Protein AF-A0A8T4MZT2-F1 (afdb_monomer)

Structure (mmCIF, N/CA/C/O backbone):
data_AF-A0A8T4MZT2-F1
#
_entry.id   AF-A0A8T4MZT2-F1
#
loop_
_atom_site.group_PDB
_atom_site.id
_atom_site.type_symbol
_atom_site.label_atom_id
_atom_site.label_alt_id
_atom_site.label_comp_id
_atom_site.label_asym_id
_atom_site.label_entity_id
_atom_site.label_seq_id
_atom_site.pdbx_PDB_ins_code
_atom_site.Cartn_x
_atom_site.Cartn_y
_atom_site.Cartn_z
_atom_site.occupancy
_atom_site.B_iso_or_equiv
_atom_site.auth_seq_id
_atom_site.auth_comp_id
_atom_site.auth_asym_id
_atom_site.auth_atom_id
_atom_site.pdbx_PDB_model_num
ATOM 1 N N . MET A 1 1 ? -68.629 -4.993 25.131 1.00 51.94 1 MET A N 1
ATOM 2 C CA . MET A 1 1 ? -67.558 -5.624 24.325 1.00 51.94 1 MET A CA 1
ATOM 3 C C . MET A 1 1 ? -66.218 -4.995 24.698 1.00 51.94 1 MET A C 1
ATOM 5 O O . MET A 1 1 ? -65.995 -3.836 24.385 1.00 51.94 1 MET A O 1
ATOM 9 N N . LYS A 1 2 ? -65.355 -5.706 25.441 1.00 54.06 2 LYS A N 1
ATOM 10 C CA . LYS A 1 2 ? -63.997 -5.233 25.779 1.00 54.06 2 LYS A CA 1
ATOM 11 C C . LYS A 1 2 ? -63.105 -5.415 24.548 1.00 54.06 2 LYS A C 1
ATOM 13 O O . LYS A 1 2 ? -62.858 -6.550 24.145 1.00 54.06 2 LYS A O 1
ATOM 18 N N . SER A 1 3 ? -62.673 -4.305 23.950 1.00 53.47 3 SER A N 1
ATOM 19 C CA . SER A 1 3 ? -61.785 -4.267 22.784 1.00 53.47 3 SER A CA 1
ATOM 20 C C . SER A 1 3 ? -60.486 -5.026 23.077 1.00 53.47 3 SER A C 1
ATOM 22 O O . SER A 1 3 ? -59.649 -4.575 23.856 1.00 53.47 3 SER A O 1
ATOM 24 N N . ARG A 1 4 ? -60.327 -6.211 22.474 1.00 56.41 4 ARG A N 1
ATOM 25 C CA . ARG A 1 4 ? -59.076 -6.991 22.510 1.00 56.41 4 ARG A CA 1
ATOM 26 C C . ARG A 1 4 ? -58.037 -6.486 21.498 1.00 56.41 4 ARG A C 1
ATOM 28 O O . ARG A 1 4 ? -56.908 -6.960 21.519 1.00 56.41 4 ARG A O 1
ATOM 35 N N . TYR A 1 5 ? -58.389 -5.501 20.669 1.00 56.53 5 TYR A N 1
ATOM 36 C CA . TYR A 1 5 ? -57.518 -4.964 19.620 1.00 56.53 5 TYR A CA 1
ATOM 37 C C . TYR A 1 5 ? -56.348 -4.118 20.153 1.00 56.53 5 TYR A C 1
ATOM 39 O O . TYR A 1 5 ? -55.322 -4.020 19.492 1.00 56.53 5 TYR A O 1
ATOM 47 N N . GLY A 1 6 ? -56.437 -3.569 21.370 1.00 58.16 6 GLY A N 1
ATOM 48 C CA . GLY A 1 6 ? -55.369 -2.724 21.925 1.00 58.16 6 GLY A CA 1
ATOM 49 C C . GLY A 1 6 ? -54.091 -3.469 22.340 1.00 58.16 6 GLY A C 1
ATOM 50 O O . GLY A 1 6 ? -53.023 -2.868 22.372 1.00 58.16 6 GLY A O 1
ATOM 51 N N . LYS A 1 7 ? -54.165 -4.773 22.647 1.00 59.50 7 LYS A N 1
ATOM 52 C CA . LYS A 1 7 ? -53.002 -5.528 23.158 1.00 59.50 7 LYS A CA 1
ATOM 53 C C . LYS A 1 7 ? -52.058 -6.037 22.065 1.00 59.50 7 LYS A C 1
ATOM 55 O O . LYS A 1 7 ? -50.876 -6.203 22.344 1.00 59.50 7 LYS A O 1
ATOM 60 N N . LEU A 1 8 ? -52.549 -6.266 20.845 1.00 60.22 8 LEU A N 1
ATOM 61 C CA . LEU A 1 8 ? -51.724 -6.807 19.756 1.00 60.22 8 LEU A CA 1
ATOM 62 C C . LEU A 1 8 ? -50.753 -5.753 19.192 1.00 60.22 8 LEU A C 1
ATOM 64 O O . LEU A 1 8 ? -49.609 -6.067 18.875 1.00 60.22 8 LEU A O 1
ATOM 68 N N . ASN A 1 9 ? -51.179 -4.487 19.156 1.00 70.12 9 ASN A N 1
ATOM 69 C CA . ASN A 1 9 ? -50.377 -3.384 18.618 1.00 70.12 9 ASN A CA 1
ATOM 70 C C . ASN A 1 9 ? -49.169 -3.036 19.507 1.00 70.12 9 ASN A C 1
ATOM 72 O O . ASN A 1 9 ? -48.139 -2.603 19.000 1.00 70.12 9 ASN A O 1
ATOM 76 N N . GLY A 1 10 ? -49.264 -3.268 20.823 1.00 72.94 10 GLY A N 1
ATOM 77 C CA . GLY A 1 10 ? -48.156 -3.018 21.751 1.00 72.94 10 GLY A CA 1
ATOM 78 C C . GLY A 1 10 ? -46.986 -3.995 21.586 1.00 72.94 10 GLY A C 1
ATOM 79 O O . GLY A 1 10 ? -45.832 -3.584 21.657 1.00 72.94 10 GLY A O 1
ATOM 80 N N . ALA A 1 11 ? -47.271 -5.274 21.317 1.00 78.88 11 ALA A N 1
ATOM 81 C CA . ALA A 1 11 ? -46.236 -6.300 21.163 1.00 78.88 11 ALA A CA 1
ATOM 82 C C . ALA A 1 11 ? -45.452 -6.147 19.848 1.00 78.88 11 ALA A C 1
ATOM 84 O O . ALA A 1 11 ? -44.229 -6.267 19.841 1.00 78.88 11 ALA A O 1
ATOM 85 N N . LEU A 1 12 ? -46.145 -5.818 18.752 1.00 84.19 12 LEU A N 1
ATOM 86 C CA . LEU A 1 12 ? -45.514 -5.534 17.458 1.00 84.19 12 LEU A CA 1
ATOM 87 C C . LEU A 1 12 ? -44.604 -4.300 17.523 1.00 84.19 12 LEU A C 1
ATOM 89 O O . LEU A 1 12 ? -43.489 -4.345 17.012 1.00 84.19 12 LEU A O 1
ATOM 93 N N . GLY A 1 13 ? -45.038 -3.231 18.200 1.00 88.88 13 GLY A N 1
ATOM 94 C CA . GLY A 1 13 ? -44.223 -2.023 18.364 1.00 88.88 13 GLY A CA 1
ATOM 95 C C . GLY A 1 13 ? -42.911 -2.284 19.111 1.00 88.88 13 GLY A C 1
ATOM 96 O O . GLY A 1 13 ? -41.854 -1.833 18.678 1.00 88.88 13 GLY A O 1
ATOM 97 N N . LEU A 1 14 ? -42.961 -3.076 20.186 1.00 91.06 14 LEU A N 1
ATOM 98 C CA . LEU A 1 14 ? -41.774 -3.474 20.950 1.00 91.06 14 LEU A CA 1
ATOM 99 C C . LEU A 1 14 ? -40.796 -4.310 20.113 1.00 91.06 14 LEU A C 1
ATOM 101 O O . LEU A 1 14 ? -39.589 -4.088 20.187 1.00 91.06 14 LEU A O 1
ATOM 105 N N . GLY A 1 15 ? -41.313 -5.222 19.283 1.00 93.44 15 GLY A N 1
ATOM 106 C CA . GLY A 1 15 ? -40.494 -6.026 18.374 1.00 93.44 15 GLY A CA 1
ATOM 107 C C . GLY A 1 15 ? -39.754 -5.181 17.335 1.00 93.44 15 GLY A C 1
ATOM 108 O O . GLY A 1 15 ? -38.564 -5.389 17.113 1.00 93.44 15 GLY A O 1
ATOM 109 N N . VAL A 1 16 ? -40.427 -4.187 16.748 1.00 93.19 16 VAL A N 1
ATOM 110 C CA . VAL A 1 16 ? -39.808 -3.284 15.763 1.00 93.19 16 VAL A CA 1
ATOM 111 C C . VAL A 1 16 ? -38.731 -2.413 16.410 1.00 93.19 16 VAL A C 1
ATOM 113 O O . VAL A 1 16 ? -37.645 -2.290 15.854 1.00 93.19 16 VAL A O 1
ATOM 116 N N . ILE A 1 17 ? -38.984 -1.851 17.597 1.00 94.25 17 ILE A N 1
ATOM 117 C CA . ILE A 1 17 ? -37.986 -1.032 18.306 1.00 94.25 17 ILE A CA 1
ATOM 118 C C . ILE A 1 17 ? -36.750 -1.869 18.652 1.00 94.25 17 ILE A C 1
ATOM 120 O O . ILE A 1 17 ? -35.633 -1.433 18.388 1.00 94.25 17 ILE A O 1
ATOM 124 N N . ALA A 1 18 ? -36.937 -3.078 19.190 1.00 94.38 18 ALA A N 1
ATOM 125 C CA . ALA A 1 18 ? -35.825 -3.973 19.500 1.00 94.38 18 ALA A CA 1
ATOM 126 C C . ALA A 1 18 ? -35.005 -4.313 18.245 1.00 94.38 18 ALA A C 1
ATOM 128 O O . ALA A 1 18 ? -33.779 -4.247 18.281 1.00 94.38 18 ALA A O 1
ATOM 129 N N . PHE A 1 19 ? -35.671 -4.602 17.123 1.00 94.56 19 PHE A N 1
ATOM 130 C CA . PHE A 1 19 ? -35.005 -4.866 15.848 1.00 94.56 19 PHE A CA 1
ATOM 131 C C . PHE A 1 19 ? -34.188 -3.663 15.358 1.00 94.56 19 PHE A C 1
ATOM 133 O O . PHE A 1 19 ? -33.030 -3.831 14.990 1.00 94.56 19 PHE A O 1
ATOM 140 N N . VAL A 1 20 ? -34.748 -2.448 15.413 1.00 93.88 20 VAL A N 1
ATOM 141 C CA . VAL A 1 20 ? -34.050 -1.217 15.003 1.00 93.88 20 VAL A CA 1
ATOM 142 C C . VAL A 1 20 ? -32.844 -0.930 15.898 1.00 93.88 20 VAL A C 1
ATOM 144 O O . VAL A 1 20 ? -31.787 -0.590 15.381 1.00 93.88 20 VAL A O 1
ATOM 147 N N . VAL A 1 21 ? -32.966 -1.097 17.219 1.00 90.19 21 VAL A N 1
ATOM 148 C CA . VAL A 1 21 ? -31.843 -0.891 18.153 1.00 90.19 21 VAL A CA 1
ATOM 149 C C . VAL A 1 21 ? -30.714 -1.878 17.873 1.00 90.19 21 VAL A C 1
ATOM 151 O O . VAL A 1 21 ? -29.561 -1.466 17.799 1.00 90.19 21 VAL A O 1
ATOM 154 N N . VAL A 1 22 ? -31.034 -3.157 17.651 1.00 89.31 22 VAL A N 1
ATOM 155 C CA . VAL A 1 22 ? -30.036 -4.166 17.265 1.00 89.31 22 VAL A CA 1
ATOM 156 C C . VAL A 1 22 ? -29.348 -3.762 15.957 1.00 89.31 22 VAL A C 1
ATOM 158 O O . VAL A 1 22 ? -28.124 -3.778 15.884 1.00 89.31 22 VAL A O 1
ATOM 161 N N . LEU A 1 23 ? -30.111 -3.317 14.955 1.00 86.56 23 LEU A N 1
ATOM 162 C CA . LEU A 1 23 ? -29.570 -2.863 13.670 1.00 86.56 23 LEU A CA 1
ATOM 163 C C . LEU A 1 23 ? -28.650 -1.641 13.816 1.00 86.56 23 LEU A C 1
ATOM 165 O O . LEU A 1 23 ? -27.587 -1.608 13.204 1.00 86.56 23 LEU A O 1
ATOM 169 N N . LEU A 1 24 ? -29.015 -0.667 14.653 1.00 82.69 24 LEU A N 1
ATOM 170 C CA . LEU A 1 24 ? -28.199 0.525 14.911 1.00 82.69 24 LEU A CA 1
ATOM 171 C C . LEU A 1 24 ? -26.883 0.192 15.623 1.00 82.69 24 LEU A C 1
ATOM 173 O O . LEU A 1 24 ? -25.855 0.767 15.272 1.00 82.69 24 LEU A O 1
ATOM 177 N N . VAL A 1 25 ? -26.894 -0.757 16.565 1.00 79.00 25 VAL A N 1
ATOM 178 C CA . VAL A 1 25 ? -25.668 -1.242 17.224 1.00 79.00 25 VAL A CA 1
ATOM 179 C C . VAL A 1 25 ? -24.729 -1.895 16.206 1.00 79.00 25 VAL A C 1
ATOM 181 O O . VAL A 1 25 ? -23.530 -1.638 16.237 1.00 79.00 25 VAL A O 1
ATOM 184 N N . PHE A 1 26 ? -25.261 -2.667 15.252 1.00 73.12 26 PHE A N 1
ATOM 185 C CA . PHE A 1 26 ? -24.448 -3.262 14.185 1.00 73.12 26 PHE A CA 1
ATOM 186 C C . PHE A 1 26 ? -23.937 -2.237 13.156 1.00 73.12 26 PHE A C 1
ATOM 188 O O . PHE A 1 26 ? -22.833 -2.405 12.646 1.00 73.12 26 PHE A O 1
ATOM 195 N N . ILE A 1 27 ? -24.694 -1.174 12.854 1.00 75.12 27 ILE A N 1
ATOM 196 C CA . ILE A 1 27 ? -24.273 -0.137 11.889 1.00 75.12 27 ILE A CA 1
ATOM 197 C C . ILE A 1 27 ? -23.200 0.796 12.482 1.00 75.12 27 ILE A C 1
ATOM 199 O O . ILE A 1 27 ? -22.300 1.223 11.760 1.00 75.12 27 ILE A O 1
ATOM 203 N N . GLY A 1 28 ? -23.269 1.116 13.780 1.00 61.91 28 GLY A N 1
ATOM 204 C CA . GLY A 1 28 ? -22.380 2.099 14.416 1.00 61.91 28 GLY A CA 1
ATOM 205 C C . GLY A 1 28 ? -20.893 1.720 14.423 1.00 61.91 28 GLY A C 1
ATOM 206 O O . GLY A 1 28 ? -20.038 2.598 14.337 1.00 61.91 28 GLY A O 1
ATOM 207 N N . MET A 1 29 ? -20.571 0.424 14.451 1.00 60.88 29 MET A N 1
ATOM 208 C CA . MET A 1 29 ? -19.184 -0.056 14.562 1.00 60.88 29 MET A CA 1
ATOM 209 C C . MET A 1 29 ? -18.341 0.149 13.290 1.00 60.88 29 MET A C 1
ATOM 211 O O . MET A 1 29 ? -17.111 0.091 13.346 1.00 60.88 29 MET A O 1
ATOM 215 N N . ALA A 1 30 ? -18.974 0.418 12.143 1.00 61.78 30 ALA A N 1
ATOM 216 C CA . ALA A 1 30 ? -18.296 0.459 10.846 1.00 61.78 30 ALA A CA 1
ATOM 217 C C . ALA A 1 30 ? -17.404 1.702 10.623 1.00 61.78 30 ALA A C 1
ATOM 219 O O . ALA A 1 30 ? -16.663 1.744 9.646 1.00 61.78 30 ALA A O 1
ATOM 220 N N . GLY A 1 31 ? -17.459 2.715 11.497 1.00 67.31 31 GLY A N 1
ATOM 221 C CA . GLY A 1 31 ? -16.776 4.003 11.291 1.00 67.31 31 GLY A CA 1
ATOM 222 C C . GLY A 1 31 ? -15.584 4.302 12.205 1.00 67.31 31 GLY A C 1
ATOM 223 O O . GLY A 1 31 ? -15.019 5.387 12.095 1.00 67.31 31 GLY A O 1
ATOM 224 N N . ALA A 1 32 ? -15.225 3.398 13.121 1.00 79.56 32 ALA A N 1
ATOM 225 C CA . ALA A 1 32 ? -14.275 3.677 14.207 1.00 79.56 32 ALA A CA 1
ATOM 226 C C . ALA A 1 32 ? -12.795 3.716 13.785 1.00 79.56 32 ALA A C 1
ATOM 228 O O . ALA A 1 32 ? -11.969 4.320 14.470 1.00 79.56 32 ALA A O 1
ATOM 229 N N . LEU A 1 33 ? -12.455 3.054 12.678 1.00 87.12 33 LEU A N 1
ATOM 230 C CA . LEU A 1 33 ? -11.084 2.871 12.215 1.00 87.12 33 LEU A CA 1
ATOM 231 C C . LEU A 1 33 ? -10.981 3.170 10.722 1.00 87.12 33 LEU A C 1
ATOM 233 O O . LEU A 1 33 ? -11.757 2.648 9.924 1.00 87.12 33 LEU A O 1
ATOM 237 N N . ASN A 1 34 ? -9.986 3.966 10.345 1.00 90.69 34 ASN A N 1
ATOM 238 C CA . ASN A 1 34 ? -9.647 4.240 8.956 1.00 90.69 34 ASN A CA 1
ATOM 239 C C . ASN A 1 34 ? -8.180 3.866 8.709 1.00 90.69 34 ASN A C 1
ATOM 241 O O . ASN A 1 34 ? -7.290 4.376 9.390 1.00 90.69 34 ASN A O 1
ATOM 245 N N . LEU A 1 35 ? -7.950 2.957 7.759 1.00 94.31 35 LEU A N 1
ATOM 246 C CA . LEU A 1 35 ? -6.627 2.496 7.355 1.00 94.31 35 LEU A CA 1
ATOM 247 C C . LEU A 1 35 ? -6.235 3.161 6.036 1.00 94.31 35 LEU A C 1
ATOM 249 O O . LEU A 1 35 ? -7.019 3.164 5.086 1.00 94.31 35 LEU A O 1
ATOM 253 N N . GLY A 1 36 ? -4.999 3.641 5.943 1.00 93.56 36 GLY A N 1
ATOM 254 C CA . GLY A 1 36 ? -4.478 4.249 4.724 1.00 93.56 36 GLY A CA 1
ATOM 255 C C . GLY A 1 36 ? -2.987 4.017 4.534 1.00 93.56 36 GLY A C 1
ATOM 256 O O . GLY A 1 36 ? -2.251 3.824 5.501 1.00 93.56 36 GLY A O 1
ATOM 257 N N . LEU A 1 37 ? -2.561 4.067 3.273 1.00 93.81 37 LEU A N 1
ATOM 258 C CA . LEU A 1 37 ? -1.160 4.116 2.863 1.00 93.81 37 LEU A CA 1
ATOM 259 C C . LEU A 1 37 ? -0.910 5.474 2.185 1.00 93.81 37 LEU A C 1
ATOM 261 O O . LEU A 1 37 ? -1.780 5.979 1.472 1.00 93.81 37 LEU A O 1
ATOM 265 N N . TYR A 1 38 ? 0.227 6.109 2.450 1.00 92.00 38 TYR A N 1
ATOM 266 C CA . TYR A 1 38 ? 0.532 7.473 2.006 1.00 92.00 38 TYR A CA 1
ATOM 267 C C . TYR A 1 38 ? 2.026 7.645 1.729 1.00 92.00 38 TYR A C 1
ATOM 269 O O . TYR A 1 38 ? 2.840 6.799 2.080 1.00 92.00 38 TYR A O 1
ATOM 277 N N . GLU A 1 39 ? 2.365 8.753 1.069 1.00 92.12 39 GLU A N 1
ATOM 278 C CA . GLU A 1 39 ? 3.747 9.152 0.752 1.00 92.12 39 GLU A CA 1
ATOM 279 C C . GLU A 1 39 ? 4.510 8.228 -0.209 1.00 92.12 39 GLU A C 1
ATOM 281 O O . GLU A 1 39 ? 5.727 8.333 -0.329 1.00 92.12 39 GLU A O 1
ATOM 286 N N . PHE A 1 40 ? 3.806 7.403 -0.990 1.00 87.38 40 PHE A N 1
ATOM 287 C CA . PHE A 1 40 ? 4.412 6.774 -2.164 1.00 87.38 40 PHE A CA 1
ATOM 288 C C . PHE A 1 40 ? 4.975 7.828 -3.125 1.00 87.38 40 PHE A C 1
ATOM 290 O O . PHE A 1 40 ? 4.374 8.892 -3.328 1.00 87.38 40 PHE A O 1
ATOM 297 N N . LYS A 1 41 ? 6.096 7.507 -3.783 1.00 84.69 41 LYS A N 1
ATOM 298 C CA . LYS A 1 41 ? 6.585 8.310 -4.909 1.00 84.69 41 LYS A CA 1
ATOM 299 C C . LYS A 1 41 ? 5.522 8.342 -6.008 1.00 84.69 41 LYS A C 1
ATOM 301 O O . LYS A 1 41 ? 4.850 7.353 -6.282 1.00 84.69 41 LYS A O 1
ATOM 306 N N . THR A 1 42 ? 5.388 9.490 -6.666 1.00 78.69 42 THR A N 1
ATOM 307 C CA . THR A 1 42 ? 4.473 9.663 -7.809 1.00 78.69 42 THR A CA 1
ATOM 308 C C . THR A 1 42 ? 5.064 9.150 -9.127 1.00 78.69 42 THR A C 1
ATOM 310 O O . THR A 1 42 ? 4.373 9.104 -10.144 1.00 78.69 42 THR A O 1
ATOM 313 N N . THR A 1 43 ? 6.345 8.781 -9.124 1.00 80.50 43 THR A N 1
ATOM 314 C CA . THR A 1 43 ? 7.064 8.166 -10.244 1.00 80.50 43 THR A CA 1
ATOM 315 C C . THR A 1 43 ? 7.202 6.661 -10.031 1.00 80.50 43 THR A C 1
ATOM 317 O O . THR A 1 43 ? 7.122 6.186 -8.900 1.00 80.50 43 THR A O 1
ATOM 320 N N . SER A 1 44 ? 7.451 5.912 -11.106 1.00 83.44 44 SER A N 1
ATOM 321 C CA . SER A 1 44 ? 7.775 4.486 -11.017 1.00 83.44 44 SER A CA 1
ATOM 322 C C . SER A 1 44 ? 9.044 4.249 -10.200 1.00 83.44 44 SER A C 1
ATOM 324 O O . SER A 1 44 ? 9.997 5.027 -10.297 1.00 83.44 44 SER A O 1
ATOM 326 N N . TYR A 1 45 ? 9.063 3.151 -9.450 1.00 89.12 45 TYR A N 1
ATOM 327 C CA . TYR A 1 45 ? 10.270 2.653 -8.796 1.00 89.12 45 TYR A CA 1
ATOM 328 C C . TYR A 1 45 ? 11.083 1.814 -9.780 1.00 89.12 45 TYR A C 1
ATOM 330 O O . TYR A 1 45 ? 10.523 1.148 -10.656 1.00 89.12 45 TYR A O 1
ATOM 338 N N . THR A 1 46 ? 12.402 1.844 -9.627 1.00 89.56 46 THR A N 1
ATOM 339 C CA . THR A 1 46 ? 13.317 0.993 -10.395 1.00 89.56 46 THR A CA 1
ATOM 340 C C . THR A 1 46 ? 13.542 -0.352 -9.710 1.00 89.56 46 THR A C 1
ATOM 342 O O . THR A 1 46 ? 13.457 -0.457 -8.488 1.00 89.56 46 THR A O 1
ATOM 345 N N . VAL A 1 47 ? 13.828 -1.402 -10.484 1.00 88.00 47 VAL A N 1
ATOM 346 C CA . VAL A 1 47 ? 14.205 -2.708 -9.916 1.00 88.00 47 VAL A CA 1
ATOM 347 C C . VAL A 1 47 ? 15.515 -2.570 -9.133 1.00 88.00 47 VAL A C 1
ATOM 349 O O . VAL A 1 47 ? 16.505 -2.066 -9.663 1.00 88.00 47 VAL A O 1
ATOM 352 N N . GLY A 1 48 ? 15.526 -3.030 -7.880 1.00 90.00 48 GLY A N 1
ATOM 353 C CA . GLY A 1 48 ? 16.633 -2.848 -6.934 1.00 90.00 48 GLY A CA 1
ATOM 354 C C . GLY A 1 48 ? 16.505 -1.618 -6.030 1.00 90.00 48 GLY A C 1
ATOM 355 O O . GLY A 1 48 ? 17.385 -1.377 -5.208 1.00 90.00 48 GLY A O 1
ATOM 356 N N . GLU A 1 49 ? 15.443 -0.825 -6.178 1.00 93.50 49 GLU A N 1
ATOM 357 C CA . GLU A 1 49 ? 15.133 0.299 -5.294 1.00 93.50 49 GLU A CA 1
ATOM 358 C C . GLU A 1 49 ? 14.341 -0.151 -4.056 1.00 93.50 49 GLU A C 1
ATOM 360 O O . GLU A 1 49 ? 13.705 -1.206 -4.064 1.00 93.50 49 GLU A O 1
ATOM 365 N N . THR A 1 50 ? 14.338 0.678 -3.011 1.00 96.56 50 THR A N 1
ATOM 366 C CA . THR A 1 50 ? 13.459 0.536 -1.845 1.00 96.56 50 THR A CA 1
ATOM 367 C C . THR A 1 50 ? 12.191 1.377 -2.020 1.00 96.56 50 THR A C 1
ATOM 369 O O . THR A 1 50 ? 12.248 2.563 -2.360 1.00 96.56 50 THR A O 1
ATOM 372 N N . ILE A 1 51 ? 11.034 0.769 -1.770 1.00 96.25 51 ILE A N 1
ATOM 373 C CA . ILE A 1 51 ? 9.738 1.437 -1.679 1.00 96.25 51 ILE A CA 1
ATOM 374 C C . ILE A 1 51 ? 9.530 1.878 -0.235 1.00 96.25 51 ILE A C 1
ATOM 376 O O . ILE A 1 51 ? 9.188 1.058 0.613 1.00 96.25 51 ILE A O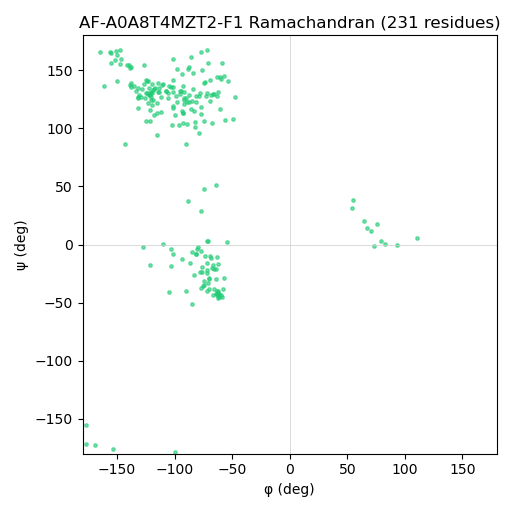 1
ATOM 380 N N . ASP A 1 52 ? 9.700 3.173 0.015 1.00 97.44 52 ASP A N 1
ATOM 381 C CA . ASP A 1 52 ? 9.372 3.800 1.295 1.00 97.44 52 ASP A CA 1
ATOM 382 C C . ASP A 1 52 ? 7.973 4.418 1.244 1.00 97.44 52 ASP A C 1
ATOM 384 O O . ASP A 1 52 ? 7.634 5.125 0.286 1.00 97.44 52 ASP A O 1
ATOM 388 N N . PHE A 1 53 ? 7.163 4.150 2.266 1.00 97.06 53 PHE A N 1
ATOM 389 C CA . PHE A 1 53 ? 5.838 4.739 2.437 1.00 97.06 53 PHE A CA 1
ATOM 390 C C . PHE A 1 53 ? 5.409 4.716 3.899 1.00 97.06 53 PHE A C 1
ATOM 392 O O . PHE A 1 53 ? 5.956 3.999 4.738 1.00 97.06 53 PHE A O 1
ATOM 399 N N . LEU A 1 54 ? 4.370 5.486 4.198 1.00 95.62 54 LEU A N 1
ATOM 400 C CA . LEU A 1 54 ? 3.772 5.500 5.516 1.00 95.62 54 LEU A CA 1
ATOM 401 C C . LEU A 1 54 ? 2.444 4.735 5.512 1.00 95.62 54 LEU A C 1
ATOM 403 O O . LEU A 1 54 ? 1.607 4.891 4.622 1.00 95.62 54 LEU A O 1
ATOM 407 N N . ALA A 1 55 ? 2.236 3.914 6.535 1.00 96.62 55 ALA A N 1
ATOM 408 C CA . ALA A 1 55 ? 0.984 3.221 6.806 1.00 96.62 55 ALA A CA 1
ATOM 409 C C . ALA A 1 55 ? 0.334 3.819 8.053 1.00 96.62 55 ALA A C 1
ATOM 411 O O . ALA A 1 55 ? 1.008 4.142 9.029 1.00 96.62 55 ALA A O 1
ATOM 412 N N . GLY A 1 56 ? -0.978 4.023 8.029 1.00 94.44 56 GLY A N 1
ATOM 413 C CA . GLY A 1 56 ? -1.682 4.790 9.051 1.00 94.44 56 GLY A CA 1
ATOM 414 C C . GLY A 1 56 ? -2.983 4.131 9.453 1.00 94.44 56 GLY A C 1
ATOM 415 O O . GLY A 1 56 ? -3.755 3.711 8.594 1.00 94.44 56 GLY A O 1
ATOM 416 N N . ILE A 1 57 ? -3.232 4.080 10.758 1.00 93.38 57 ILE A N 1
ATOM 417 C CA . ILE A 1 57 ? -4.498 3.646 11.342 1.00 93.38 57 ILE A CA 1
ATOM 418 C C . ILE A 1 57 ? -5.022 4.801 12.188 1.00 93.38 57 ILE A C 1
ATOM 420 O O . ILE A 1 57 ? -4.494 5.109 13.257 1.00 93.38 57 ILE A O 1
ATOM 424 N N . ASN A 1 58 ? -6.050 5.469 11.679 1.00 90.56 58 ASN A N 1
ATOM 425 C CA . ASN A 1 58 ? -6.738 6.552 12.361 1.00 90.56 58 ASN A CA 1
ATOM 426 C C . ASN A 1 58 ? -7.917 5.982 13.155 1.00 90.56 58 ASN A C 1
ATOM 428 O O . ASN A 1 58 ? -8.812 5.367 12.572 1.00 90.56 58 ASN A O 1
ATOM 432 N N . ILE A 1 59 ? -7.904 6.194 14.470 1.00 87.38 59 ILE A N 1
ATOM 433 C CA . ILE A 1 59 ? -8.956 5.766 15.391 1.00 87.38 59 ILE A CA 1
ATOM 434 C C . ILE A 1 59 ? -9.806 6.986 15.735 1.00 87.38 59 ILE A C 1
ATOM 436 O O . ILE A 1 59 ? -9.406 7.849 16.518 1.00 87.38 59 ILE A O 1
ATOM 440 N N . THR A 1 60 ? -10.979 7.067 15.114 1.00 81.69 60 THR A N 1
ATOM 441 C CA . THR A 1 60 ? -11.884 8.225 15.191 1.00 81.69 60 THR A CA 1
ATOM 442 C C . THR A 1 60 ? -12.936 8.090 16.290 1.00 81.69 60 THR A C 1
ATOM 444 O O . THR A 1 60 ? -13.610 9.068 16.611 1.00 81.69 60 THR A O 1
ATOM 447 N N . SER A 1 61 ? -13.104 6.899 16.868 1.00 72.00 61 SER A N 1
ATOM 448 C CA . SER A 1 61 ? -14.071 6.655 17.938 1.00 72.00 61 SER A CA 1
ATOM 449 C C . SER A 1 61 ? -13.453 6.806 19.324 1.00 72.00 61 SER A C 1
ATOM 451 O O . SER A 1 61 ? -12.341 6.344 19.562 1.00 72.00 61 SER A O 1
ATOM 453 N N . ASN A 1 62 ? -14.251 7.287 20.280 1.00 70.69 62 ASN A N 1
ATOM 454 C CA . ASN A 1 62 ? -13.944 7.181 21.714 1.00 70.69 62 ASN A CA 1
ATOM 455 C C . ASN A 1 62 ? -14.069 5.738 22.249 1.00 70.69 62 ASN A C 1
ATOM 457 O O . ASN A 1 62 ? -13.930 5.504 23.448 1.00 70.69 62 ASN A O 1
ATOM 461 N N . GLU A 1 63 ? -14.372 4.765 21.389 1.00 67.50 63 GLU A N 1
ATOM 462 C CA . GLU A 1 63 ? -14.440 3.358 21.759 1.00 67.50 63 GLU A CA 1
ATOM 463 C C . GLU A 1 63 ? -13.046 2.729 21.714 1.00 67.50 63 GLU A C 1
ATOM 465 O O . GLU A 1 63 ? -12.284 2.915 20.765 1.00 67.50 63 GLU A O 1
ATOM 470 N N . GLY A 1 64 ? -12.707 1.972 22.759 1.00 72.19 64 GLY A N 1
ATOM 471 C CA . GLY A 1 64 ? -11.457 1.225 22.812 1.00 72.19 64 GLY A CA 1
ATOM 472 C C . GLY A 1 64 ? -11.473 0.100 21.784 1.00 72.19 64 GLY A C 1
ATOM 473 O O . GLY A 1 64 ? -12.114 -0.928 21.999 1.00 72.19 64 GLY A O 1
ATOM 474 N N . VAL A 1 65 ? -10.752 0.278 20.679 1.00 80.00 65 VAL A N 1
ATOM 475 C CA . VAL A 1 65 ? -10.597 -0.769 19.671 1.00 80.00 65 VAL A CA 1
ATOM 476 C C . VAL A 1 65 ? -9.322 -1.558 19.947 1.00 80.00 65 VAL A C 1
ATOM 478 O O . VAL A 1 65 ? -8.215 -1.031 19.869 1.00 80.00 65 VAL A O 1
ATOM 481 N N . SER A 1 66 ? -9.477 -2.840 20.280 1.00 87.12 66 SER A N 1
ATOM 482 C CA . SER A 1 66 ? -8.346 -3.754 20.450 1.00 87.12 66 SER A CA 1
ATOM 483 C C . SER A 1 66 ? -7.913 -4.274 19.079 1.00 87.12 66 SER A C 1
ATOM 485 O O . SER A 1 66 ? -8.579 -5.134 18.500 1.00 87.12 66 SER A O 1
ATOM 487 N N . ILE A 1 67 ? -6.834 -3.698 18.545 1.00 90.62 67 ILE A N 1
ATOM 488 C CA . ILE A 1 67 ? -6.157 -4.172 17.334 1.00 90.62 67 ILE A CA 1
ATOM 489 C C . ILE A 1 67 ? -5.234 -5.325 17.732 1.00 90.62 67 ILE A C 1
ATOM 491 O O . ILE A 1 67 ? -4.378 -5.151 18.599 1.00 90.62 67 ILE A O 1
ATOM 495 N N . GLN A 1 68 ? -5.423 -6.495 17.121 1.00 88.88 68 GLN A N 1
ATOM 496 C CA . GLN A 1 68 ? -4.621 -7.686 17.420 1.00 88.88 68 GLN A CA 1
ATOM 497 C C . GLN A 1 68 ? -3.323 -7.696 16.609 1.00 88.88 68 GLN A C 1
ATOM 499 O O . GLN A 1 68 ? -2.237 -7.834 17.163 1.00 88.88 68 GLN A O 1
ATOM 504 N N . GLU A 1 69 ? -3.450 -7.506 15.298 1.00 95.00 69 GLU A N 1
ATOM 505 C CA . GLU A 1 69 ? -2.345 -7.543 14.347 1.00 95.00 69 GLU A CA 1
ATOM 506 C C . GLU A 1 69 ? -2.642 -6.659 13.134 1.00 95.00 69 GLU A C 1
ATOM 508 O O . GLU A 1 69 ? -3.797 -6.319 12.829 1.00 95.00 69 GLU A O 1
ATOM 513 N N . ILE A 1 70 ? -1.572 -6.275 12.449 1.00 96.75 70 ILE A N 1
ATOM 514 C CA . ILE A 1 70 ? -1.598 -5.493 11.222 1.00 96.75 70 ILE A CA 1
ATOM 515 C C . ILE A 1 70 ? -0.888 -6.327 10.164 1.00 96.75 70 ILE A C 1
ATOM 517 O O . ILE A 1 70 ? 0.186 -6.868 10.399 1.00 96.75 70 ILE A O 1
ATOM 521 N N . SER A 1 71 ? -1.516 -6.483 9.010 1.00 98.25 71 SER A N 1
ATOM 522 C CA . SER A 1 71 ? -0.992 -7.246 7.886 1.00 98.25 71 SER A CA 1
ATOM 523 C C . SER A 1 71 ? -0.810 -6.329 6.686 1.00 98.25 71 SER A C 1
ATOM 525 O O . SER A 1 71 ? -1.713 -5.570 6.334 1.00 98.25 71 SER A O 1
ATOM 527 N N . LEU A 1 72 ? 0.345 -6.414 6.042 1.00 98.31 72 LEU A N 1
ATOM 528 C CA . LEU A 1 72 ? 0.584 -5.841 4.731 1.00 98.31 72 LEU A CA 1
ATOM 529 C C . LEU A 1 72 ? 0.278 -6.897 3.672 1.00 98.31 72 LEU A C 1
ATOM 531 O O . LEU A 1 72 ? 0.842 -7.992 3.682 1.00 98.31 72 LEU A O 1
ATOM 535 N N . GLU A 1 73 ? -0.607 -6.546 2.751 1.00 98.19 73 GLU A N 1
ATOM 536 C CA . GLU A 1 73 ? -0.926 -7.350 1.585 1.00 98.19 73 GLU A CA 1
ATOM 537 C C . GLU A 1 73 ? -0.342 -6.708 0.326 1.00 98.19 73 GLU A C 1
ATOM 539 O O . GLU A 1 73 ? -0.539 -5.514 0.079 1.00 98.19 73 GLU A O 1
ATOM 544 N N . VAL A 1 74 ? 0.336 -7.520 -0.481 1.00 97.50 74 VAL A N 1
ATOM 545 C CA . VAL A 1 74 ? 0.868 -7.144 -1.792 1.00 97.50 74 VAL A CA 1
ATOM 546 C C . VAL A 1 74 ? 0.338 -8.146 -2.805 1.00 97.50 74 VAL A C 1
ATOM 548 O O . VAL A 1 74 ? 0.466 -9.350 -2.622 1.00 97.50 74 VAL A O 1
ATOM 551 N N . ASN A 1 75 ? -0.303 -7.665 -3.870 1.00 95.50 75 ASN A N 1
ATOM 552 C CA . ASN A 1 75 ? -0.829 -8.514 -4.947 1.00 95.50 75 ASN A CA 1
ATOM 553 C C . ASN A 1 75 ? -1.778 -9.633 -4.475 1.00 95.50 75 ASN A C 1
ATOM 555 O O . ASN A 1 75 ? -1.788 -10.716 -5.051 1.00 95.50 75 ASN A O 1
ATOM 559 N N . GLN A 1 76 ? -2.626 -9.347 -3.477 1.00 95.69 76 GLN A N 1
ATOM 560 C CA . GLN A 1 76 ? -3.569 -10.306 -2.871 1.00 95.69 76 GLN A CA 1
ATOM 561 C C . GLN A 1 76 ? -2.910 -11.401 -2.011 1.00 95.69 76 GLN A C 1
ATOM 563 O O . GLN A 1 76 ? -3.585 -12.344 -1.601 1.00 95.69 76 GLN A O 1
ATOM 568 N N . GLU A 1 77 ? -1.624 -11.260 -1.690 1.00 97.31 77 GLU A N 1
ATOM 569 C CA . GLU A 1 77 ? -0.895 -12.131 -0.771 1.00 97.31 77 GLU A CA 1
ATOM 570 C C . GLU A 1 77 ? -0.497 -11.358 0.493 1.00 97.31 77 GLU A C 1
ATOM 572 O O . GLU A 1 77 ? 0.021 -10.244 0.413 1.00 97.31 77 GLU A O 1
ATOM 577 N N . ILE A 1 78 ? -0.760 -11.924 1.677 1.00 98.00 78 ILE A N 1
ATOM 578 C CA . ILE A 1 78 ? -0.293 -11.343 2.943 1.00 98.00 78 ILE A CA 1
ATOM 579 C C . ILE A 1 78 ? 1.199 -11.623 3.051 1.00 98.00 78 ILE A C 1
ATOM 581 O O . ILE A 1 78 ? 1.596 -12.759 3.317 1.00 98.00 78 ILE A O 1
ATOM 585 N N . VAL A 1 79 ? 2.001 -10.582 2.859 1.00 98.12 79 VAL A N 1
ATOM 586 C CA . VAL A 1 79 ? 3.459 -10.702 2.845 1.00 98.12 79 VAL A CA 1
ATOM 587 C C . VAL A 1 79 ? 4.032 -10.518 4.238 1.00 98.12 79 VAL A C 1
ATOM 589 O O . VAL A 1 79 ? 4.875 -11.298 4.631 1.00 98.12 79 VAL A O 1
ATOM 592 N N . CYS A 1 80 ? 3.517 -9.586 5.042 1.00 98.44 80 CYS A N 1
ATOM 593 C CA . CYS A 1 80 ? 4.034 -9.327 6.387 1.00 98.44 80 CYS A CA 1
ATOM 594 C C . CYS A 1 80 ? 2.902 -9.112 7.383 1.00 98.44 80 CYS A C 1
ATOM 596 O O . CYS A 1 80 ? 1.921 -8.438 7.081 1.00 98.44 80 CYS A O 1
ATOM 598 N N . VAL A 1 81 ? 3.051 -9.671 8.579 1.00 98.31 81 VAL A N 1
ATOM 599 C CA . VAL A 1 81 ? 2.177 -9.469 9.734 1.00 98.31 81 VAL A CA 1
ATOM 600 C C . VAL A 1 81 ? 3.026 -8.931 10.876 1.00 98.31 81 VAL A C 1
ATOM 602 O O . VAL A 1 81 ? 4.063 -9.512 11.195 1.00 98.31 81 VAL A O 1
ATOM 605 N N . PHE A 1 82 ? 2.584 -7.846 11.501 1.00 97.50 82 PHE A N 1
ATOM 606 C CA . PHE A 1 82 ? 3.291 -7.159 12.575 1.00 97.50 82 PHE A CA 1
ATOM 607 C C . PHE A 1 82 ? 2.332 -6.670 13.665 1.00 97.50 82 PHE A C 1
ATOM 609 O O . PHE A 1 82 ? 1.133 -6.465 13.451 1.00 97.50 82 PHE A O 1
ATOM 616 N N . ALA A 1 83 ? 2.865 -6.516 14.873 1.00 95.06 83 ALA A N 1
ATOM 617 C CA . ALA A 1 83 ? 2.135 -6.041 16.036 1.00 95.06 83 ALA A CA 1
ATOM 618 C C . ALA A 1 83 ? 1.941 -4.517 15.996 1.00 95.06 83 ALA A C 1
ATOM 620 O O . ALA A 1 83 ? 2.636 -3.788 15.291 1.00 95.06 83 ALA A O 1
ATOM 621 N N . VAL A 1 84 ? 1.047 -3.999 16.846 1.00 91.56 84 VAL A N 1
ATOM 622 C CA . VAL A 1 84 ? 0.829 -2.546 17.004 1.00 91.56 84 VAL A CA 1
ATOM 623 C C . VAL A 1 84 ? 2.117 -1.804 17.397 1.00 91.56 84 VAL A C 1
ATOM 625 O O . VAL A 1 84 ? 2.287 -0.641 17.033 1.00 91.56 84 VAL A O 1
ATOM 628 N N . SER A 1 85 ? 3.040 -2.481 18.089 1.00 92.00 85 SER A N 1
ATOM 629 C CA . SER A 1 85 ? 4.374 -1.978 18.448 1.00 92.00 85 SER A CA 1
ATOM 630 C C . SER A 1 85 ? 5.333 -1.822 17.260 1.00 92.00 85 SER A C 1
ATOM 632 O O . SER A 1 85 ? 6.411 -1.265 17.445 1.00 92.00 85 SER A O 1
ATOM 634 N N . GLY A 1 86 ? 4.970 -2.319 16.073 1.00 93.38 86 GLY A N 1
ATOM 635 C CA . GLY A 1 86 ? 5.861 -2.446 14.919 1.00 93.38 86 GLY A CA 1
ATOM 636 C C . GLY A 1 86 ? 6.731 -3.707 14.942 1.00 93.38 86 GLY A C 1
ATOM 637 O O . GLY A 1 86 ? 7.506 -3.905 14.018 1.00 93.38 86 GLY A O 1
ATOM 638 N N . GLU A 1 87 ? 6.612 -4.559 15.966 1.00 95.62 87 GLU A N 1
ATOM 639 C CA . GLU A 1 87 ? 7.337 -5.833 16.030 1.00 95.62 87 GLU A CA 1
ATOM 640 C C . GLU A 1 87 ? 6.820 -6.806 14.965 1.00 95.62 87 GLU A C 1
ATOM 642 O O . GLU A 1 87 ? 5.616 -7.055 14.866 1.00 95.62 87 GLU A O 1
ATOM 647 N N . GLU A 1 88 ? 7.732 -7.366 14.179 1.00 96.75 88 GLU A N 1
ATOM 648 C CA . GLU A 1 88 ? 7.425 -8.359 13.156 1.00 96.75 88 GLU A CA 1
ATOM 649 C C . GLU A 1 88 ? 6.920 -9.661 13.792 1.00 96.75 88 GLU A C 1
ATOM 651 O O . GLU A 1 88 ? 7.549 -10.226 14.686 1.00 96.75 88 GLU A O 1
ATOM 656 N N . LEU A 1 89 ? 5.783 -10.164 13.311 1.00 96.19 89 LEU A N 1
ATOM 657 C CA . LEU A 1 89 ? 5.195 -11.422 13.776 1.00 96.19 89 LEU A CA 1
ATOM 658 C C . LEU A 1 89 ? 5.408 -12.551 12.764 1.00 96.19 89 LEU A C 1
ATOM 660 O O . LEU A 1 89 ? 5.671 -13.690 13.156 1.00 96.19 89 LEU A O 1
ATOM 664 N N . LYS A 1 90 ? 5.258 -12.266 11.460 1.00 97.56 90 LYS A N 1
ATOM 665 C CA . LYS A 1 90 ? 5.357 -13.279 10.398 1.00 97.56 90 LYS A CA 1
ATOM 666 C C . LYS A 1 90 ? 5.605 -12.669 9.015 1.00 97.56 90 LYS A C 1
ATOM 668 O O . LYS A 1 90 ? 4.885 -11.763 8.623 1.00 97.56 90 LYS A O 1
ATOM 673 N N . GLY A 1 91 ? 6.518 -13.258 8.239 1.00 94.69 91 GLY A N 1
ATOM 674 C CA . GLY A 1 91 ? 6.635 -13.044 6.785 1.00 94.69 91 GLY A CA 1
ATOM 675 C C . GLY A 1 91 ? 7.338 -11.757 6.336 1.00 94.69 91 GLY A C 1
ATOM 676 O O . GLY A 1 91 ? 7.466 -11.524 5.145 1.00 94.69 91 GLY A O 1
ATOM 677 N N . CYS A 1 92 ? 7.847 -10.937 7.251 1.00 97.31 92 CYS A N 1
ATOM 678 C CA . CYS A 1 92 ? 8.411 -9.618 6.943 1.00 97.31 92 CYS A CA 1
ATOM 679 C C . CYS A 1 92 ? 9.823 -9.654 6.318 1.00 97.31 92 CYS A C 1
ATOM 681 O O . CYS A 1 92 ? 10.601 -8.719 6.473 1.00 97.31 92 CYS A O 1
ATOM 683 N N . ASP A 1 93 ? 10.158 -10.721 5.588 1.00 96.81 93 ASP A N 1
ATOM 684 C CA . ASP A 1 93 ? 11.431 -10.847 4.883 1.00 96.81 93 ASP A CA 1
ATOM 685 C C . ASP A 1 93 ? 11.565 -9.715 3.851 1.00 96.81 93 ASP A C 1
ATOM 687 O O . ASP A 1 93 ? 10.774 -9.610 2.917 1.00 96.81 93 ASP A O 1
ATOM 691 N N . GLY A 1 94 ? 12.564 -8.846 4.037 1.00 95.94 94 GLY A N 1
ATOM 692 C CA . GLY A 1 94 ? 12.787 -7.688 3.165 1.00 95.94 94 GLY A CA 1
ATOM 693 C C . GLY A 1 94 ? 11.819 -6.520 3.366 1.00 95.94 94 GLY A C 1
ATOM 694 O O . GLY A 1 94 ? 11.712 -5.672 2.475 1.00 95.94 94 GLY A O 1
ATOM 695 N N . ILE A 1 95 ? 11.121 -6.483 4.506 1.00 97.75 95 ILE A N 1
ATOM 696 C CA . ILE A 1 95 ? 10.224 -5.400 4.914 1.00 97.75 95 ILE A CA 1
ATOM 697 C C . ILE A 1 95 ? 10.721 -4.855 6.249 1.00 97.75 95 ILE A C 1
ATOM 699 O O . ILE A 1 95 ? 10.671 -5.551 7.255 1.00 97.75 95 ILE A O 1
ATOM 703 N N . GLU A 1 96 ? 11.146 -3.596 6.276 1.00 97.69 96 GLU A N 1
ATOM 704 C CA . GLU A 1 96 ? 11.479 -2.911 7.525 1.00 97.69 96 GLU A CA 1
ATOM 705 C C . GLU A 1 96 ? 10.274 -2.101 8.005 1.00 97.69 96 GLU A C 1
ATOM 707 O O . GLU A 1 96 ? 9.694 -1.320 7.246 1.00 97.69 96 GLU A O 1
ATOM 712 N N . ILE A 1 97 ? 9.897 -2.275 9.275 1.00 97.50 97 ILE A N 1
ATOM 713 C CA . ILE A 1 97 ? 8.777 -1.561 9.896 1.00 97.50 97 ILE A CA 1
ATOM 714 C C . ILE A 1 97 ? 9.283 -0.793 11.106 1.00 97.50 97 ILE A C 1
ATOM 716 O O . ILE A 1 97 ? 9.903 -1.344 12.014 1.00 97.50 97 ILE A O 1
ATOM 720 N N . SER A 1 98 ? 8.966 0.497 11.156 1.00 95.69 98 SER A N 1
ATOM 721 C CA . SER A 1 98 ? 9.243 1.324 12.326 1.00 95.69 98 SER A CA 1
ATOM 722 C C . SER A 1 98 ? 8.049 2.199 12.677 1.00 95.69 98 SER A C 1
ATOM 724 O O . SER A 1 98 ? 7.408 2.800 11.818 1.00 95.69 98 SER A O 1
ATOM 726 N N . VAL A 1 99 ? 7.726 2.279 13.966 1.00 93.50 99 VAL A N 1
ATOM 727 C CA . VAL A 1 99 ? 6.679 3.186 14.449 1.00 93.50 99 VAL A CA 1
ATOM 728 C C . VAL A 1 99 ? 7.206 4.614 14.393 1.00 93.50 99 VAL A C 1
ATOM 730 O O . VAL A 1 99 ? 8.258 4.916 14.960 1.00 93.50 99 VAL A O 1
ATOM 733 N N . VAL A 1 100 ? 6.460 5.516 13.757 1.00 92.00 100 VAL A N 1
ATOM 734 C CA . VAL A 1 100 ? 6.827 6.933 13.720 1.00 92.00 100 VAL A CA 1
ATOM 735 C C . VAL A 1 100 ? 6.654 7.528 15.124 1.00 92.00 100 VAL A C 1
ATOM 737 O O . VAL A 1 100 ? 5.556 7.443 15.691 1.00 92.00 100 VAL A O 1
ATOM 740 N N . PRO A 1 101 ? 7.702 8.131 15.719 1.00 79.88 101 PRO A N 1
ATOM 741 C CA . PRO A 1 101 ? 7.629 8.708 17.058 1.00 79.88 101 PRO A CA 1
ATOM 742 C C . PRO A 1 101 ? 6.470 9.706 17.190 1.00 79.88 101 PRO A C 1
ATOM 744 O O . PRO A 1 101 ? 6.215 10.494 16.284 1.00 79.88 101 PRO A O 1
ATOM 747 N N . ASN A 1 102 ? 5.789 9.694 18.340 1.00 73.06 102 ASN A N 1
ATOM 748 C CA . ASN A 1 102 ? 4.595 10.501 18.658 1.00 73.06 102 ASN A CA 1
ATOM 749 C C . ASN A 1 102 ? 3.276 10.087 17.979 1.00 73.06 102 ASN A C 1
ATOM 751 O O . ASN A 1 102 ? 2.242 10.672 18.294 1.00 73.06 102 ASN A O 1
ATOM 755 N N . SER A 1 103 ? 3.270 9.061 17.123 1.00 65.31 103 SER A N 1
ATOM 756 C CA . SER A 1 103 ? 2.023 8.426 16.662 1.00 65.31 103 SER A CA 1
ATOM 757 C C . SER A 1 103 ? 1.394 7.543 17.760 1.00 65.31 103 SER A C 1
ATOM 759 O O . SER A 1 103 ? 0.181 7.464 17.934 1.00 65.31 103 SER A O 1
ATOM 761 N N . ALA A 1 104 ? 2.231 6.953 18.615 1.00 53.91 104 ALA A N 1
ATOM 762 C CA . ALA A 1 104 ? 1.835 5.961 19.608 1.00 53.91 104 ALA A CA 1
ATOM 763 C C . ALA A 1 104 ? 1.396 6.530 20.977 1.00 53.91 104 ALA A C 1
ATOM 765 O O . ALA A 1 104 ? 1.668 5.912 22.005 1.00 53.91 104 ALA A O 1
ATOM 766 N N . ASN A 1 105 ? 0.687 7.664 21.041 1.00 52.47 105 ASN A N 1
ATOM 767 C CA . ASN A 1 105 ? 0.056 8.115 22.299 1.00 52.47 105 ASN A CA 1
ATOM 768 C C . ASN A 1 105 ? -1.205 7.287 22.638 1.00 52.47 105 ASN A C 1
ATOM 770 O O . ASN A 1 105 ? -2.257 7.820 22.985 1.00 52.47 105 ASN A O 1
ATOM 774 N N . PHE A 1 106 ? -1.094 5.960 22.556 1.00 52.16 106 PHE A N 1
ATOM 775 C CA . PHE A 1 106 ? -2.112 5.012 22.988 1.00 52.16 106 PHE A CA 1
ATOM 776 C C . PHE A 1 106 ? -1.869 4.654 24.448 1.00 52.16 106 PHE A C 1
ATOM 778 O O . PHE A 1 106 ? -1.218 3.663 24.772 1.00 52.16 106 PHE A O 1
ATOM 785 N N . ILE A 1 107 ? -2.415 5.460 25.354 1.00 47.72 107 ILE A N 1
ATOM 786 C CA . ILE A 1 107 ? -2.625 4.990 26.722 1.00 47.72 107 ILE A CA 1
ATOM 787 C C . ILE A 1 107 ? -3.930 4.196 26.701 1.00 47.72 107 ILE A C 1
ATOM 789 O O . ILE A 1 107 ? -5.014 4.770 26.605 1.00 47.72 107 ILE A O 1
ATOM 793 N N . TYR A 1 108 ? -3.807 2.869 26.758 1.00 42.28 108 TYR A N 1
ATOM 794 C CA . TYR A 1 108 ? -4.923 1.930 26.877 1.00 42.28 108 TYR A CA 1
ATOM 795 C C . TYR A 1 108 ? -5.852 2.390 28.020 1.00 42.28 108 TYR A C 1
ATOM 797 O O . TYR A 1 108 ? -5.472 2.324 29.188 1.00 42.28 108 TYR A O 1
ATOM 805 N N . GLY A 1 109 ? -7.043 2.906 27.689 1.00 45.75 109 GLY A N 1
ATOM 806 C CA . GLY A 1 109 ? -8.067 3.292 28.670 1.00 45.75 109 GLY A CA 1
ATOM 807 C C . GLY A 1 109 ? -8.363 4.787 28.860 1.00 45.75 109 GLY A C 1
ATOM 808 O O . GLY A 1 109 ? -9.176 5.090 29.726 1.00 45.75 109 GLY A O 1
ATOM 809 N N . ASN A 1 110 ? -7.784 5.708 28.078 1.00 45.84 110 ASN A N 1
ATOM 810 C CA . ASN A 1 110 ? -8.196 7.12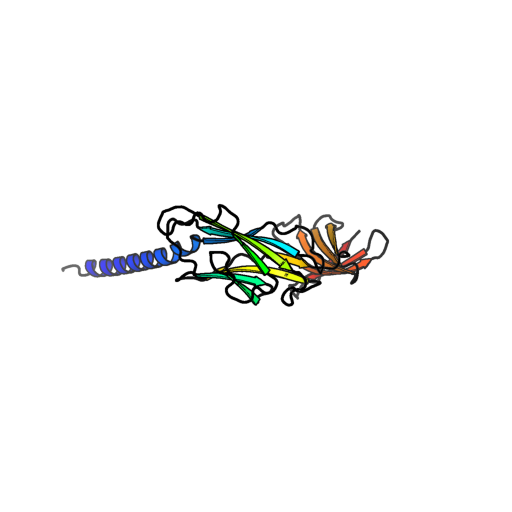3 28.086 1.00 45.84 110 ASN A CA 1
ATOM 811 C C . ASN A 1 110 ? -8.707 7.571 26.704 1.00 45.84 110 ASN A C 1
ATOM 813 O O . ASN A 1 110 ? -8.123 7.214 25.688 1.00 45.84 110 ASN A O 1
ATOM 817 N N . GLU A 1 111 ? -9.798 8.345 26.697 1.00 51.97 111 GLU A N 1
ATOM 818 C CA . GLU A 1 111 ? -10.642 8.783 25.563 1.00 51.97 111 GLU A CA 1
ATOM 819 C C . GLU A 1 111 ? -9.944 9.689 24.523 1.00 51.97 111 GLU A C 1
ATOM 821 O O . GLU A 1 111 ? -10.424 10.776 24.202 1.00 51.97 111 GLU A O 1
ATOM 826 N N . VAL A 1 112 ? -8.786 9.292 24.002 1.00 51.84 112 VAL A N 1
ATOM 827 C CA . VAL A 1 112 ? -8.027 10.105 23.050 1.00 51.84 112 VAL A CA 1
ATOM 828 C C . VAL A 1 112 ? -8.040 9.419 21.691 1.00 51.84 112 VAL A C 1
ATOM 830 O O . VAL A 1 112 ? -7.476 8.339 21.526 1.00 51.84 112 VAL A O 1
ATOM 833 N N . SER A 1 113 ? -8.685 10.062 20.716 1.00 66.75 113 SER A N 1
ATOM 834 C CA . SER A 1 113 ? -8.515 9.759 19.293 1.00 66.75 113 SER A CA 1
ATOM 835 C C . SER A 1 113 ? -7.022 9.675 18.971 1.00 66.75 113 SER A C 1
ATOM 837 O O . SER A 1 113 ? -6.270 10.601 19.293 1.00 66.75 113 SER A O 1
ATOM 839 N N . GLY A 1 114 ? -6.593 8.572 18.366 1.00 76.06 114 GLY A N 1
ATOM 840 C CA . GLY A 1 114 ? -5.183 8.277 18.134 1.00 76.06 114 GLY A CA 1
ATOM 841 C C . GLY A 1 114 ? -4.901 7.957 16.673 1.00 76.06 114 GLY A C 1
ATOM 842 O O . GLY A 1 114 ? -5.772 7.485 15.943 1.00 76.06 114 GLY A O 1
ATOM 843 N N . HIS A 1 115 ? -3.661 8.191 16.254 1.00 86.75 115 HIS A N 1
ATOM 844 C CA . HIS A 1 115 ? -3.183 7.878 14.912 1.00 86.75 115 HIS A CA 1
ATOM 845 C C . HIS A 1 115 ? -1.949 6.992 15.032 1.00 86.75 115 HIS A C 1
ATOM 847 O O . HIS A 1 115 ? -0.892 7.494 15.387 1.00 86.75 115 HIS A O 1
ATOM 853 N N . LEU A 1 116 ? -2.059 5.698 14.734 1.00 90.62 116 LEU A N 1
ATOM 854 C CA . LEU A 1 116 ? -0.876 4.846 14.583 1.00 90.62 116 LEU A CA 1
ATOM 855 C C . LEU A 1 116 ? -0.274 5.112 13.212 1.00 90.62 116 LEU A C 1
ATOM 857 O O . LEU A 1 116 ? -0.995 5.056 12.217 1.00 90.62 116 LEU A O 1
ATOM 861 N N . VAL A 1 117 ? 1.022 5.401 13.161 1.00 93.88 117 VAL A N 1
ATOM 862 C CA . VAL A 1 117 ? 1.735 5.686 11.916 1.00 93.88 117 VAL A CA 1
ATOM 863 C C . VAL A 1 117 ? 3.015 4.865 11.893 1.00 93.88 117 VAL A C 1
ATOM 865 O O . VAL A 1 117 ? 3.818 4.930 12.825 1.00 93.88 117 VAL A O 1
ATOM 868 N N . TYR A 1 118 ? 3.190 4.099 10.825 1.00 96.00 118 TYR A N 1
ATOM 869 C CA . TYR A 1 118 ? 4.334 3.231 10.586 1.00 96.00 118 TYR A CA 1
ATOM 870 C C . TYR A 1 118 ? 5.064 3.716 9.344 1.00 96.00 118 TYR A C 1
ATOM 872 O O . TYR A 1 118 ? 4.422 4.001 8.338 1.00 96.00 118 TYR A O 1
ATOM 880 N N . ASN A 1 119 ? 6.386 3.787 9.411 1.00 96.75 119 ASN A N 1
ATOM 881 C CA . ASN A 1 119 ? 7.234 3.882 8.237 1.00 96.75 119 ASN A CA 1
ATOM 882 C C . ASN A 1 119 ? 7.583 2.461 7.787 1.00 96.75 119 ASN A C 1
ATOM 884 O O . ASN A 1 119 ? 8.084 1.677 8.600 1.00 96.75 119 ASN A O 1
ATOM 888 N N . ILE A 1 120 ? 7.249 2.138 6.538 1.00 97.88 120 ILE A N 1
ATOM 889 C CA . ILE A 1 120 ? 7.440 0.820 5.938 1.00 97.88 120 ILE A CA 1
ATOM 890 C C . ILE A 1 120 ? 8.348 0.967 4.719 1.00 97.88 120 ILE A C 1
ATOM 892 O O . ILE A 1 120 ? 8.050 1.744 3.810 1.00 97.88 120 ILE A O 1
ATOM 896 N N . SER A 1 121 ? 9.417 0.177 4.700 1.00 98.06 121 SER A N 1
ATOM 897 C CA . SER A 1 121 ? 10.401 0.137 3.618 1.00 98.06 121 SER A CA 1
ATOM 898 C C . SER A 1 121 ? 10.476 -1.274 3.041 1.00 98.06 121 SER A C 1
ATOM 900 O O . SER A 1 121 ? 10.617 -2.238 3.790 1.00 98.06 121 SER A O 1
ATOM 902 N N . ILE A 1 122 ? 10.360 -1.412 1.717 1.00 97.56 122 ILE A N 1
ATOM 903 C CA . ILE A 1 122 ? 10.307 -2.718 1.033 1.00 97.56 122 ILE A CA 1
ATOM 904 C C . ILE A 1 122 ? 11.287 -2.746 -0.130 1.00 97.56 122 ILE A C 1
ATOM 906 O O . ILE A 1 122 ? 11.236 -1.876 -0.996 1.00 97.56 122 ILE A O 1
ATOM 910 N N . ASP A 1 123 ? 12.140 -3.763 -0.196 1.00 95.12 123 ASP A N 1
ATOM 911 C CA . ASP A 1 123 ? 13.012 -3.970 -1.356 1.00 95.12 123 ASP A CA 1
ATOM 912 C C . ASP A 1 123 ? 12.194 -4.453 -2.573 1.00 95.12 123 ASP A C 1
ATOM 914 O O . ASP A 1 123 ? 11.397 -5.390 -2.491 1.00 95.12 123 ASP A O 1
ATOM 918 N N . THR A 1 124 ? 12.379 -3.820 -3.731 1.00 94.38 124 THR A N 1
ATOM 919 C CA . THR A 1 124 ? 11.724 -4.235 -4.985 1.00 94.38 124 THR A CA 1
ATOM 920 C C . THR A 1 124 ? 12.216 -5.581 -5.526 1.00 94.38 124 THR A C 1
ATOM 922 O O . THR A 1 124 ? 11.581 -6.134 -6.420 1.00 94.38 124 THR A O 1
ATOM 925 N N . LEU A 1 125 ? 13.313 -6.134 -4.996 1.00 93.12 125 LEU A N 1
ATOM 926 C CA . LEU A 1 125 ? 13.822 -7.469 -5.336 1.00 93.12 125 LEU A CA 1
ATOM 927 C C . LEU A 1 125 ? 13.077 -8.610 -4.629 1.00 93.12 125 LEU A C 1
ATOM 929 O O . LEU A 1 125 ? 13.400 -9.781 -4.846 1.00 93.12 125 LEU A O 1
ATOM 933 N N . GLN A 1 126 ? 12.103 -8.295 -3.775 1.00 96.31 126 GLN A N 1
ATOM 934 C CA . GLN A 1 126 ? 11.344 -9.306 -3.052 1.00 96.31 126 GLN A CA 1
ATOM 935 C C . GLN A 1 126 ? 10.426 -10.109 -3.988 1.00 96.31 126 GLN A C 1
ATOM 937 O O . GLN A 1 126 ? 9.812 -9.545 -4.891 1.00 96.31 126 GLN A O 1
ATOM 942 N N . PRO A 1 127 ? 10.272 -11.430 -3.779 1.00 94.75 127 PRO A N 1
ATOM 943 C CA . PRO A 1 127 ? 9.590 -12.314 -4.731 1.00 94.75 127 PRO A CA 1
ATOM 944 C C . PRO A 1 127 ? 8.083 -12.050 -4.874 1.00 94.75 127 PRO A C 1
ATOM 946 O O . PRO A 1 127 ? 7.488 -12.453 -5.869 1.00 94.75 127 PRO A O 1
ATOM 949 N N . TYR A 1 128 ? 7.463 -11.387 -3.896 1.00 94.31 128 TYR A N 1
ATOM 950 C CA . TYR A 1 128 ? 6.054 -10.974 -3.933 1.00 94.31 128 TYR A CA 1
ATOM 951 C C . TYR A 1 128 ? 5.839 -9.627 -4.650 1.00 94.31 128 TYR A C 1
ATOM 953 O O . TYR A 1 128 ? 4.700 -9.199 -4.869 1.00 94.31 128 TYR A O 1
ATOM 961 N N . VAL A 1 129 ? 6.931 -8.956 -5.020 1.00 94.56 129 VAL A N 1
ATOM 962 C CA . VAL A 1 129 ? 6.943 -7.713 -5.778 1.00 94.56 129 VAL A CA 1
ATOM 963 C C . VAL A 1 129 ? 7.229 -8.038 -7.245 1.00 94.56 129 VAL A C 1
ATOM 965 O O . VAL A 1 129 ? 8.317 -8.457 -7.623 1.00 94.56 129 VAL A O 1
ATOM 968 N N . ASN A 1 130 ? 6.228 -7.850 -8.100 1.00 90.62 130 ASN A N 1
ATOM 969 C CA . ASN A 1 130 ? 6.337 -8.140 -9.524 1.00 90.62 130 ASN A CA 1
ATOM 970 C C . ASN A 1 130 ? 7.032 -6.982 -10.250 1.00 90.62 130 ASN A C 1
ATOM 972 O O . ASN A 1 130 ? 6.571 -5.841 -10.179 1.00 90.62 130 ASN A O 1
ATOM 976 N N . ALA A 1 131 ? 8.081 -7.276 -11.017 1.00 85.62 131 ALA A N 1
ATOM 977 C CA . ALA A 1 131 ? 8.734 -6.307 -11.891 1.00 85.62 131 ALA A CA 1
ATOM 978 C C . ALA A 1 131 ? 9.099 -6.930 -13.256 1.00 85.62 131 ALA A C 1
ATOM 980 O O . ALA A 1 131 ? 9.595 -8.059 -13.279 1.00 85.62 131 ALA A O 1
ATOM 981 N N . PRO A 1 132 ? 8.887 -6.223 -14.388 1.00 83.19 132 PRO A N 1
ATOM 982 C CA . PRO A 1 132 ? 8.191 -4.939 -14.512 1.00 83.19 132 PRO A CA 1
ATOM 983 C C . PRO A 1 132 ? 6.660 -5.118 -14.432 1.00 83.19 132 PRO A C 1
ATOM 985 O O . PRO A 1 132 ? 6.076 -5.825 -15.251 1.00 83.19 132 PRO A O 1
ATOM 988 N N . SER A 1 133 ? 5.987 -4.521 -13.440 1.00 83.94 133 SER A N 1
ATOM 989 C CA . SER A 1 133 ? 4.529 -4.657 -13.263 1.00 83.94 133 SER A CA 1
ATOM 990 C C . SER A 1 133 ? 3.935 -3.617 -12.306 1.00 83.94 133 SER A C 1
ATOM 992 O O . SER A 1 133 ? 4.630 -2.965 -11.524 1.00 83.94 133 SER A O 1
ATOM 994 N N . HIS A 1 134 ? 2.605 -3.502 -12.348 1.00 85.62 134 HIS A N 1
ATOM 995 C CA . HIS A 1 134 ? 1.826 -2.901 -11.272 1.00 85.62 134 HIS A CA 1
ATOM 996 C C . HIS A 1 134 ? 1.748 -3.865 -10.090 1.00 85.62 134 HIS A C 1
ATOM 998 O O . HIS A 1 134 ? 1.539 -5.069 -10.268 1.00 85.62 134 HIS A O 1
ATOM 1004 N N . ASN A 1 135 ? 1.872 -3.306 -8.895 1.00 92.44 135 ASN A N 1
ATOM 1005 C CA . 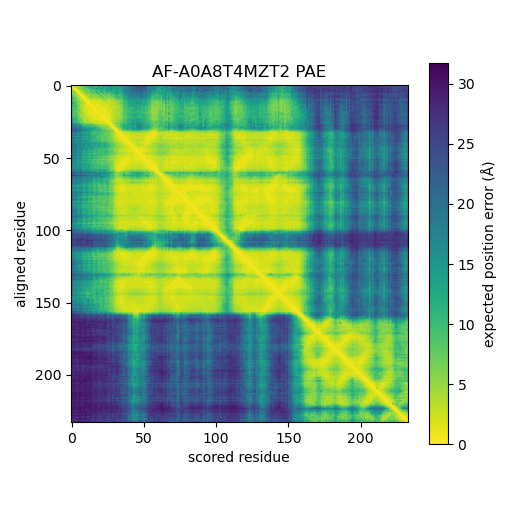ASN A 1 135 ? 1.761 -4.002 -7.628 1.00 92.44 135 ASN A CA 1
ATOM 1006 C C . ASN A 1 135 ? 0.698 -3.314 -6.782 1.00 92.44 135 ASN A C 1
ATOM 1008 O O . ASN A 1 135 ? 0.722 -2.094 -6.643 1.00 92.44 135 ASN A O 1
ATOM 1012 N N . ASN A 1 136 ? -0.243 -4.074 -6.229 1.00 93.81 136 ASN A N 1
ATOM 1013 C CA . ASN A 1 136 ? -1.312 -3.511 -5.406 1.00 93.81 136 ASN A CA 1
ATOM 1014 C C . ASN A 1 136 ? -1.003 -3.726 -3.930 1.00 93.81 136 ASN A C 1
ATOM 1016 O O . ASN A 1 136 ? -0.959 -4.869 -3.481 1.00 93.81 136 ASN A O 1
ATOM 1020 N N . PHE A 1 137 ? -0.845 -2.631 -3.191 1.00 97.00 137 PHE A N 1
ATOM 1021 C CA . PHE A 1 137 ? -0.574 -2.638 -1.757 1.00 97.00 137 PHE A CA 1
ATOM 1022 C C . PHE A 1 137 ? -1.845 -2.338 -0.972 1.00 97.00 137 PHE A C 1
ATOM 1024 O O . PHE A 1 137 ? -2.654 -1.497 -1.373 1.00 97.00 137 PHE A O 1
ATOM 1031 N N . ARG A 1 138 ? -2.021 -3.015 0.159 1.00 97.25 138 ARG A N 1
ATOM 1032 C CA . ARG A 1 138 ? -3.150 -2.819 1.070 1.00 97.25 138 ARG A CA 1
ATOM 1033 C C . ARG A 1 138 ? -2.722 -3.125 2.501 1.00 97.25 138 ARG A C 1
ATOM 1035 O O . ARG A 1 138 ? -2.035 -4.109 2.746 1.00 97.25 138 ARG A O 1
ATOM 1042 N N . LEU A 1 139 ? -3.194 -2.324 3.450 1.00 97.31 139 LEU A N 1
ATOM 1043 C CA . LEU A 1 139 ? -3.112 -2.634 4.872 1.00 97.31 139 LEU A CA 1
ATOM 1044 C C . LEU A 1 139 ? -4.389 -3.351 5.319 1.00 97.31 139 LEU A C 1
ATOM 1046 O O . LEU A 1 139 ? -5.498 -2.946 4.966 1.00 97.31 139 LEU A O 1
ATOM 1050 N N . ILE A 1 140 ? -4.235 -4.394 6.120 1.00 97.12 140 ILE A N 1
ATOM 1051 C CA . ILE A 1 140 ? -5.322 -5.151 6.736 1.00 97.12 140 ILE A CA 1
ATOM 1052 C C . ILE A 1 140 ? -5.095 -5.134 8.240 1.00 97.12 140 ILE A C 1
ATOM 1054 O O . ILE A 1 140 ? -3.969 -5.255 8.710 1.00 97.12 140 ILE A O 1
ATOM 1058 N N . THR A 1 141 ? -6.156 -5.001 9.023 1.00 95.25 141 THR A N 1
ATOM 1059 C CA . THR A 1 141 ? -6.076 -5.193 10.470 1.00 95.25 141 THR A CA 1
ATOM 1060 C C . THR A 1 141 ? -7.276 -5.969 10.978 1.00 95.25 141 THR A C 1
ATOM 1062 O O . THR A 1 141 ? -8.355 -5.945 10.380 1.00 95.25 141 THR A O 1
ATOM 1065 N N . GLN A 1 142 ? -7.085 -6.676 12.087 1.00 91.50 142 GLN A N 1
ATOM 1066 C CA . GLN A 1 142 ? -8.133 -7.446 12.740 1.00 91.50 142 GLN A CA 1
ATOM 1067 C C . GLN A 1 142 ? -8.358 -6.933 14.158 1.00 91.50 142 GLN A C 1
ATOM 1069 O O . GLN A 1 142 ? -7.426 -6.785 14.952 1.00 91.50 142 GLN A O 1
ATOM 1074 N N . THR A 1 143 ? -9.623 -6.691 14.481 1.00 89.19 143 THR A N 1
ATOM 1075 C CA . THR A 1 143 ? -10.085 -6.476 15.850 1.00 89.19 143 THR A CA 1
ATOM 1076 C C . THR A 1 143 ? -10.709 -7.767 16.382 1.00 89.19 143 THR A C 1
ATOM 1078 O O . THR A 1 143 ? -10.746 -8.787 15.696 1.00 89.19 143 THR A O 1
ATOM 1081 N N . LEU A 1 144 ? -11.224 -7.756 17.612 1.00 85.69 144 LEU A N 1
ATOM 1082 C CA . LEU A 1 144 ? -11.982 -8.895 18.151 1.00 85.69 144 LEU A CA 1
ATOM 1083 C C . LEU A 1 144 ? -13.292 -9.178 17.395 1.00 85.69 144 LEU A C 1
ATOM 1085 O O . LEU A 1 144 ? -13.837 -10.273 17.510 1.00 85.69 144 LEU A O 1
ATOM 1089 N N . THR A 1 145 ? -13.828 -8.194 16.673 1.00 85.44 145 THR A N 1
ATOM 1090 C CA . THR A 1 145 ? -15.179 -8.257 16.098 1.00 85.44 145 THR A CA 1
ATOM 1091 C C . THR A 1 145 ? -15.213 -8.111 14.584 1.00 85.44 145 THR A C 1
ATOM 1093 O O . THR A 1 145 ? -16.225 -8.460 13.980 1.00 85.44 145 THR A O 1
ATOM 1096 N N . GLN A 1 146 ? -14.148 -7.598 13.959 1.00 88.06 146 GLN A N 1
ATOM 1097 C CA . GLN A 1 146 ? -14.138 -7.314 12.526 1.00 88.06 146 GLN A CA 1
ATOM 1098 C C . GLN A 1 146 ? -12.732 -7.309 11.920 1.00 88.06 146 GLN A C 1
ATOM 1100 O O . GLN A 1 146 ? -11.739 -7.028 12.590 1.00 88.06 146 GLN A O 1
ATOM 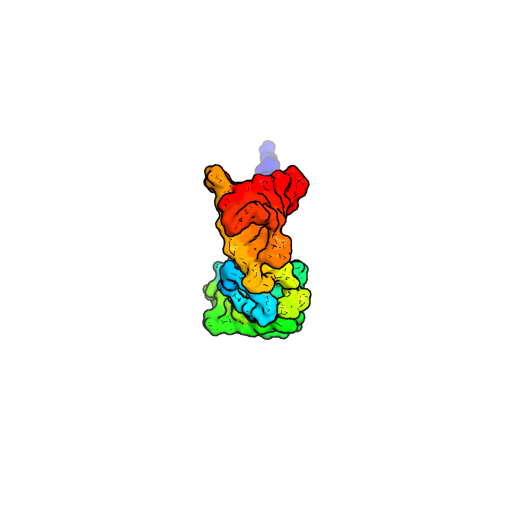1105 N N . THR A 1 147 ? -12.680 -7.559 10.614 1.00 92.62 147 THR A N 1
ATOM 1106 C CA . THR A 1 147 ? -11.509 -7.324 9.764 1.00 92.62 147 THR A CA 1
ATOM 1107 C C . THR A 1 147 ? -11.724 -6.036 8.984 1.00 92.62 147 THR A C 1
ATOM 1109 O O . THR A 1 147 ? -12.804 -5.811 8.438 1.00 92.62 147 THR A O 1
ATOM 1112 N N . LEU A 1 148 ? -10.699 -5.195 8.923 1.00 92.62 148 LEU A N 1
ATOM 1113 C CA . LEU A 1 148 ? -10.729 -3.909 8.242 1.00 92.62 148 LEU A CA 1
ATOM 1114 C C . LEU A 1 148 ? -9.600 -3.845 7.223 1.00 92.62 148 LEU A C 1
ATOM 1116 O O . LEU A 1 148 ? -8.489 -4.294 7.490 1.00 92.62 148 LEU A O 1
ATOM 1120 N N . ASN A 1 149 ? -9.898 -3.247 6.077 1.00 95.19 149 ASN A N 1
ATOM 1121 C CA . ASN A 1 149 ? -9.002 -3.174 4.933 1.00 95.19 149 ASN A CA 1
ATOM 1122 C C . ASN A 1 149 ? -8.858 -1.714 4.507 1.00 95.19 149 ASN A C 1
ATOM 1124 O O . ASN A 1 149 ? -9.859 -0.998 4.435 1.00 95.19 149 ASN A O 1
ATOM 1128 N N . SER A 1 150 ? -7.644 -1.288 4.169 1.00 93.75 150 SER A N 1
ATOM 1129 C CA . SER A 1 150 ? -7.451 -0.057 3.406 1.00 93.75 150 SER A CA 1
ATOM 1130 C C . SER A 1 150 ? -7.897 -0.248 1.954 1.00 93.75 150 SER A C 1
ATOM 1132 O O . SER A 1 150 ? -8.058 -1.372 1.462 1.00 93.75 150 SER A O 1
ATOM 1134 N N . SER A 1 151 ? -8.021 0.863 1.231 1.00 90.75 151 SER A N 1
ATOM 1135 C CA . SER A 1 151 ? -8.033 0.844 -0.234 1.00 90.75 151 SER A CA 1
ATOM 1136 C C . SER A 1 151 ? -6.742 0.230 -0.784 1.00 90.75 151 SER A C 1
ATOM 1138 O O . SER A 1 151 ? -5.707 0.243 -0.111 1.00 90.75 151 SER A O 1
ATOM 1140 N N . PHE A 1 152 ? -6.806 -0.285 -2.013 1.00 89.38 152 PHE A N 1
ATOM 1141 C CA . PHE A 1 152 ? -5.613 -0.673 -2.759 1.00 89.38 152 PHE A CA 1
ATOM 1142 C C . PHE A 1 152 ? -4.865 0.558 -3.266 1.00 89.38 152 PHE A C 1
ATOM 1144 O O . PHE A 1 152 ? -5.482 1.502 -3.762 1.00 89.38 152 PHE A O 1
ATOM 1151 N N . TYR A 1 153 ? -3.540 0.500 -3.191 1.00 87.06 153 TYR A N 1
ATOM 1152 C CA . TYR A 1 153 ? -2.631 1.501 -3.733 1.00 87.06 153 TYR A CA 1
ATOM 1153 C C . TYR A 1 153 ? -1.758 0.852 -4.811 1.00 87.06 153 TYR A C 1
ATOM 1155 O O . TYR A 1 153 ? -0.946 -0.017 -4.482 1.00 87.06 153 TYR A O 1
ATOM 1163 N N . PRO A 1 154 ? -1.943 1.215 -6.093 1.00 86.56 154 PRO A N 1
ATOM 1164 C CA . PRO A 1 154 ? -1.131 0.681 -7.173 1.00 86.56 154 PRO A CA 1
ATOM 1165 C C . PRO A 1 154 ? 0.237 1.372 -7.200 1.00 86.56 154 PRO A C 1
ATOM 1167 O O . PRO A 1 154 ? 0.321 2.599 -7.220 1.00 86.56 154 PRO A O 1
ATOM 1170 N N . ILE A 1 155 ? 1.304 0.581 -7.252 1.00 87.50 155 ILE A N 1
ATOM 1171 C CA . ILE A 1 155 ? 2.682 1.040 -7.432 1.00 87.50 155 ILE A CA 1
ATOM 1172 C C . ILE A 1 155 ? 3.233 0.403 -8.697 1.00 87.50 155 ILE A C 1
ATOM 1174 O O . ILE A 1 155 ? 3.126 -0.810 -8.885 1.00 87.50 155 ILE A O 1
ATOM 1178 N N . LEU A 1 156 ? 3.844 1.213 -9.555 1.00 85.81 156 LEU A N 1
ATOM 1179 C CA . LEU A 1 156 ? 4.569 0.704 -10.707 1.00 85.81 156 LEU A CA 1
ATOM 1180 C C . LEU A 1 156 ? 6.038 0.484 -10.358 1.00 85.81 156 LEU A C 1
ATOM 1182 O O . LEU A 1 156 ? 6.709 1.398 -9.873 1.00 85.81 156 LEU A O 1
ATOM 1186 N N . ILE A 1 157 ? 6.538 -0.698 -10.710 1.00 88.94 157 ILE A N 1
ATOM 1187 C CA . ILE A 1 157 ? 7.962 -1.015 -10.689 1.00 88.94 157 ILE A CA 1
ATOM 1188 C C . ILE A 1 157 ? 8.362 -1.402 -12.102 1.00 88.94 157 ILE A C 1
ATOM 1190 O O . ILE A 1 157 ? 7.754 -2.297 -12.692 1.00 88.94 157 ILE A O 1
ATOM 1194 N N . GLY A 1 158 ? 9.357 -0.721 -12.652 1.00 82.00 158 GLY A N 1
ATOM 1195 C CA . GLY A 1 158 ? 9.823 -0.944 -14.013 1.00 82.00 158 GLY A CA 1
ATOM 1196 C C . GLY A 1 158 ? 11.270 -0.514 -14.186 1.00 82.00 158 GLY A C 1
ATOM 1197 O O . GLY A 1 158 ? 11.828 0.203 -13.358 1.00 82.00 158 GLY A O 1
ATOM 1198 N N . ASP A 1 159 ? 11.892 -0.956 -15.272 1.00 65.19 159 ASP A N 1
ATOM 1199 C CA . ASP A 1 159 ? 13.199 -0.431 -15.646 1.00 65.19 159 ASP A CA 1
ATOM 1200 C C . ASP A 1 159 ? 13.065 1.064 -15.959 1.00 65.19 159 ASP A C 1
ATOM 1202 O O . ASP A 1 159 ? 12.072 1.505 -16.536 1.00 65.19 159 ASP A O 1
ATOM 1206 N N . SER A 1 160 ? 14.083 1.855 -15.617 1.00 56.31 160 SER A N 1
ATOM 1207 C CA . SER A 1 160 ? 14.163 3.321 -15.784 1.00 56.31 160 SER A CA 1
ATOM 1208 C C . SER A 1 160 ? 13.925 3.853 -17.213 1.00 56.31 160 SER A C 1
ATOM 1210 O O . SER A 1 160 ? 13.995 5.058 -17.450 1.00 56.31 160 SER A O 1
ATOM 1212 N N . ALA A 1 161 ? 13.622 2.971 -18.167 1.00 56.91 161 ALA A N 1
ATOM 1213 C CA . ALA A 1 161 ? 13.135 3.275 -19.504 1.00 56.91 161 ALA A CA 1
ATOM 1214 C C . ALA A 1 161 ? 11.624 3.565 -19.565 1.00 56.91 161 ALA A C 1
ATOM 1216 O O . ALA A 1 161 ? 11.141 3.964 -20.629 1.00 56.91 161 ALA A O 1
ATOM 1217 N N . SER A 1 162 ? 10.875 3.363 -18.473 1.00 53.69 162 SER A N 1
ATOM 1218 C CA . SER A 1 162 ? 9.440 3.611 -18.462 1.00 53.69 162 SER A CA 1
ATOM 1219 C C . SER A 1 162 ? 9.112 5.085 -18.204 1.00 53.69 162 SER A C 1
ATOM 1221 O O . SER A 1 162 ? 9.401 5.616 -17.131 1.00 53.69 162 SER A O 1
ATOM 1223 N N . LEU A 1 163 ? 8.525 5.763 -19.192 1.00 58.94 163 LEU A N 1
ATOM 1224 C CA . LEU A 1 163 ? 8.206 7.190 -19.124 1.00 58.94 163 LEU A CA 1
ATOM 1225 C C . LEU A 1 163 ? 6.733 7.388 -18.769 1.00 58.94 163 LEU A C 1
ATOM 1227 O O . LEU A 1 163 ? 5.847 6.876 -19.454 1.00 58.94 163 LEU A O 1
ATOM 1231 N N . ASN A 1 164 ? 6.473 8.190 -17.737 1.00 64.81 164 ASN A N 1
ATOM 1232 C CA . ASN A 1 164 ? 5.144 8.751 -17.530 1.00 64.81 164 ASN A CA 1
ATOM 1233 C C . ASN A 1 164 ? 4.840 9.704 -18.683 1.00 64.81 164 ASN A C 1
ATOM 1235 O O . ASN A 1 164 ? 5.635 10.594 -18.994 1.00 64.81 164 ASN A O 1
ATOM 1239 N N . PHE A 1 165 ? 3.682 9.536 -19.301 1.00 65.69 165 PHE A N 1
ATOM 1240 C CA . PHE A 1 165 ? 3.275 10.354 -20.430 1.00 65.69 165 PHE A CA 1
ATOM 1241 C C . PHE A 1 165 ? 1.793 10.702 -20.321 1.00 65.69 165 PHE A C 1
ATOM 1243 O O . PHE A 1 165 ? 0.999 9.995 -19.694 1.00 65.69 165 PHE A O 1
ATOM 1250 N N . SER A 1 166 ? 1.440 11.815 -20.949 1.00 71.88 166 SER A N 1
ATOM 1251 C CA . SER A 1 166 ? 0.064 12.236 -21.156 1.00 71.88 166 SER A CA 1
ATOM 1252 C C . SER A 1 166 ? -0.087 12.614 -22.621 1.00 71.88 166 SER A C 1
ATOM 1254 O O . SER A 1 166 ? 0.712 13.394 -23.141 1.00 71.88 166 SER A O 1
ATOM 1256 N N . MET A 1 167 ? -1.070 12.024 -23.288 1.00 74.19 167 MET A N 1
ATOM 1257 C CA . MET A 1 167 ? -1.406 12.253 -24.689 1.00 74.19 167 MET A CA 1
ATOM 1258 C C . MET A 1 167 ? -2.866 12.679 -24.772 1.00 74.19 167 MET A C 1
ATOM 1260 O O . MET A 1 167 ? -3.738 12.030 -24.200 1.00 74.19 167 MET A O 1
ATOM 1264 N N . GLY A 1 168 ? -3.140 13.768 -25.483 1.00 75.62 168 GLY A N 1
ATOM 1265 C CA . GLY A 1 168 ? -4.505 14.143 -25.845 1.00 75.62 168 GLY A CA 1
ATOM 1266 C C . GLY A 1 168 ? -4.921 13.473 -27.149 1.00 75.62 168 GLY A C 1
ATOM 1267 O O . GLY A 1 168 ? -4.078 13.180 -27.997 1.00 75.62 168 GLY A O 1
ATOM 1268 N N . THR A 1 169 ? -6.217 13.249 -27.336 1.00 74.75 169 THR A N 1
ATOM 1269 C CA . THR A 1 169 ? -6.760 12.980 -28.671 1.00 74.75 169 THR A CA 1
ATOM 1270 C C . THR A 1 169 ? -6.731 14.246 -29.524 1.00 74.75 169 THR A C 1
ATOM 1272 O O . THR A 1 169 ? -6.742 15.362 -29.004 1.00 74.75 169 THR A O 1
ATOM 1275 N N . TYR A 1 170 ? -6.715 14.081 -30.848 1.00 72.31 170 TYR A N 1
ATOM 1276 C CA . TYR A 1 170 ? -6.675 15.199 -31.799 1.00 72.31 170 TYR A CA 1
ATOM 1277 C C . TYR A 1 170 ? -7.849 16.181 -31.637 1.00 72.31 170 TYR A C 1
ATOM 1279 O O . TYR A 1 170 ? -7.684 17.393 -31.757 1.00 72.31 170 TYR A O 1
ATOM 1287 N N . ASP A 1 171 ? -9.039 15.659 -31.348 1.00 78.19 171 ASP A N 1
ATOM 1288 C CA . ASP A 1 171 ? -10.248 16.446 -31.082 1.00 78.19 171 ASP A CA 1
ATOM 1289 C C . ASP A 1 171 ? -10.279 17.062 -29.672 1.00 78.19 171 ASP A C 1
ATOM 1291 O O . ASP A 1 171 ? -11.169 17.853 -29.361 1.00 78.19 171 ASP A O 1
ATOM 1295 N N . GLY A 1 172 ? -9.302 16.730 -28.822 1.00 79.25 172 GLY A N 1
ATOM 1296 C CA . GLY A 1 172 ? -9.235 17.168 -27.435 1.00 79.25 172 GLY A CA 1
ATOM 1297 C C . GLY A 1 172 ? -10.342 16.594 -26.552 1.00 79.25 172 GLY A C 1
ATOM 1298 O O . GLY A 1 172 ? -10.549 17.102 -25.454 1.00 79.25 172 GLY A O 1
ATOM 1299 N N . GLU A 1 173 ? -11.075 15.569 -26.994 1.00 85.44 173 GLU A N 1
ATOM 1300 C CA . GLU A 1 173 ? -12.177 14.997 -26.214 1.00 85.44 173 GLU A CA 1
ATOM 1301 C C . GLU A 1 173 ? -11.701 14.069 -25.098 1.00 85.44 173 GLU A C 1
ATOM 1303 O O . GLU A 1 173 ? -12.413 13.900 -24.103 1.00 85.44 173 GLU A O 1
ATOM 1308 N N . ALA A 1 174 ? -10.504 13.492 -25.224 1.00 81.75 174 ALA A N 1
ATOM 1309 C CA . ALA A 1 174 ? -9.953 12.585 -24.234 1.00 81.75 174 ALA A CA 1
ATOM 1310 C C . ALA A 1 174 ? -8.459 12.805 -23.972 1.00 81.75 174 ALA A C 1
ATOM 1312 O O . ALA A 1 174 ? -7.694 13.248 -24.828 1.00 81.75 174 ALA A O 1
ATOM 1313 N N . ILE A 1 175 ? -8.049 12.460 -22.755 1.00 81.31 175 ILE A N 1
ATOM 1314 C CA . ILE A 1 175 ? -6.658 12.433 -22.312 1.00 81.31 175 ILE A CA 1
ATOM 1315 C C . ILE A 1 175 ? -6.328 10.998 -21.925 1.00 81.31 175 ILE A C 1
ATOM 1317 O O . ILE A 1 175 ? -6.995 10.416 -21.069 1.00 81.31 175 ILE A O 1
ATOM 1321 N N . PHE A 1 176 ? -5.290 10.445 -22.543 1.00 79.94 176 PHE A N 1
ATOM 1322 C CA . PHE A 1 176 ? -4.626 9.232 -22.100 1.00 79.94 176 PHE A CA 1
ATOM 1323 C C . PHE A 1 176 ? -3.466 9.620 -21.185 1.00 79.94 176 PHE A C 1
ATOM 1325 O O . PHE A 1 176 ? -2.586 10.373 -21.592 1.00 79.94 176 PHE A O 1
ATOM 1332 N N . SER A 1 177 ? -3.411 9.066 -19.981 1.00 81.19 177 SER A N 1
ATOM 1333 C CA . SER A 1 177 ? -2.253 9.184 -19.094 1.00 81.19 177 SER A CA 1
ATOM 1334 C C . SER A 1 177 ? -1.821 7.813 -18.619 1.00 81.19 177 SER A C 1
ATOM 1336 O O . SER A 1 177 ? -2.655 7.020 -18.182 1.00 81.19 177 SER A O 1
ATOM 1338 N N . GLY A 1 178 ? -0.528 7.527 -18.664 1.00 81.56 178 GLY A N 1
ATOM 1339 C CA . GLY A 1 178 ? -0.037 6.235 -18.220 1.00 81.56 178 GLY A CA 1
ATOM 1340 C C . GLY A 1 178 ? 1.468 6.117 -18.279 1.00 81.56 178 GLY A C 1
ATOM 1341 O O . GLY A 1 178 ? 2.196 7.109 -18.243 1.00 81.56 178 GLY A O 1
ATOM 1342 N N . ILE A 1 179 ? 1.912 4.875 -18.394 1.00 74.94 179 ILE A N 1
ATOM 1343 C CA . ILE A 1 179 ? 3.313 4.503 -18.485 1.00 74.94 179 ILE A CA 1
ATOM 1344 C C . ILE A 1 179 ? 3.585 3.954 -19.878 1.00 74.94 179 ILE A C 1
ATOM 1346 O O . ILE A 1 179 ? 2.904 3.031 -20.330 1.00 74.94 179 ILE A O 1
ATOM 1350 N N . PHE A 1 180 ? 4.591 4.528 -20.534 1.00 76.06 180 PHE A N 1
ATOM 1351 C CA . PHE A 1 180 ? 5.215 3.964 -21.720 1.00 76.06 180 PHE A CA 1
ATOM 1352 C C . PHE A 1 180 ? 6.334 3.031 -21.306 1.00 76.06 180 PHE A C 1
ATOM 1354 O O . PHE A 1 180 ? 7.275 3.488 -20.667 1.00 76.06 180 PHE A O 1
ATOM 1361 N N . ASP A 1 181 ? 6.295 1.773 -21.714 1.00 70.81 181 ASP A N 1
ATOM 1362 C CA . ASP A 1 181 ? 7.477 0.925 -21.697 1.00 70.81 181 ASP A CA 1
ATOM 1363 C C . ASP A 1 181 ? 8.169 1.008 -23.062 1.00 70.81 181 ASP A C 1
ATOM 1365 O O . ASP A 1 181 ? 7.733 0.416 -24.051 1.00 70.81 181 ASP A O 1
ATOM 1369 N N . ASN A 1 182 ? 9.280 1.744 -23.109 1.00 66.31 182 ASN A N 1
ATOM 1370 C CA . ASN A 1 182 ? 10.057 1.941 -24.329 1.00 66.31 182 ASN A CA 1
ATOM 1371 C C . ASN A 1 182 ? 10.704 0.644 -24.854 1.00 66.31 182 ASN A C 1
ATOM 1373 O O . ASN A 1 182 ? 11.054 0.568 -26.029 1.00 66.31 182 ASN A O 1
ATOM 1377 N N . SER A 1 183 ? 10.875 -0.381 -24.010 1.00 68.69 183 SER A N 1
ATOM 1378 C CA . SER A 1 183 ? 11.479 -1.655 -24.426 1.00 68.69 183 SER A CA 1
ATOM 1379 C C . SER A 1 183 ? 10.501 -2.530 -25.210 1.00 68.69 183 SER A C 1
ATOM 1381 O O . SER A 1 183 ? 10.880 -3.165 -26.196 1.00 68.69 183 SER A O 1
ATOM 1383 N N . THR A 1 184 ? 9.230 -2.523 -24.807 1.00 74.12 184 THR A N 1
ATOM 1384 C CA . THR A 1 184 ? 8.160 -3.314 -25.427 1.00 74.12 184 THR A CA 1
ATOM 1385 C C . THR A 1 184 ? 7.276 -2.490 -26.363 1.00 74.12 184 THR A C 1
ATOM 1387 O O . THR A 1 184 ? 6.448 -3.057 -27.073 1.00 74.12 184 THR A O 1
ATOM 1390 N N . LEU A 1 185 ? 7.459 -1.163 -26.385 1.00 73.81 185 LEU A N 1
ATOM 1391 C CA . LEU A 1 185 ? 6.569 -0.189 -27.026 1.00 73.81 185 LEU A CA 1
ATOM 1392 C C . LEU A 1 185 ? 5.116 -0.330 -26.550 1.00 73.81 185 LEU A C 1
ATOM 1394 O O . LEU A 1 185 ? 4.174 -0.070 -27.304 1.00 73.81 185 LEU A O 1
ATOM 1398 N N . THR A 1 186 ? 4.928 -0.755 -25.302 1.00 74.25 186 THR A N 1
ATOM 1399 C CA . THR A 1 186 ? 3.603 -0.911 -24.705 1.00 74.25 186 THR A CA 1
ATOM 1400 C C . THR A 1 186 ? 3.242 0.302 -23.866 1.00 74.25 186 THR A C 1
ATOM 1402 O O . THR A 1 186 ? 4.088 0.998 -23.306 1.00 74.25 186 THR A O 1
ATOM 1405 N N . PHE A 1 187 ? 1.947 0.556 -23.786 1.00 76.12 187 PHE A N 1
ATOM 1406 C CA . PHE A 1 187 ? 1.350 1.579 -22.960 1.00 76.12 187 PHE A CA 1
ATOM 1407 C C . PHE A 1 187 ? 0.354 0.948 -22.017 1.00 76.12 187 PHE A C 1
ATOM 1409 O O . PHE A 1 187 ? -0.485 0.155 -22.437 1.00 76.12 187 PHE A O 1
ATOM 1416 N N . ILE A 1 188 ? 0.405 1.344 -20.754 1.00 78.81 188 ILE A N 1
ATOM 1417 C CA . ILE A 1 188 ? -0.608 0.985 -19.767 1.00 78.81 188 ILE A CA 1
ATOM 1418 C C . ILE A 1 188 ? -1.052 2.271 -19.102 1.00 78.81 188 ILE A C 1
ATOM 1420 O O . ILE A 1 188 ? -0.219 3.041 -18.627 1.00 78.81 188 ILE A O 1
ATOM 1424 N N . GLY A 1 189 ? -2.353 2.528 -19.086 1.00 83.56 189 GLY A N 1
ATOM 1425 C CA . GLY A 1 189 ? -2.841 3.791 -18.562 1.00 83.56 189 GLY A CA 1
ATOM 1426 C C . GLY A 1 189 ? -4.347 3.930 -18.537 1.00 83.56 189 GLY A C 1
ATOM 1427 O O . GLY A 1 189 ? -5.112 2.990 -18.761 1.00 83.56 189 GLY A O 1
ATOM 1428 N N . GLU A 1 190 ? -4.744 5.149 -18.224 1.00 83.81 190 GLU A N 1
ATOM 1429 C CA . GLU A 1 190 ? -6.111 5.594 -18.058 1.00 83.81 190 GLU A CA 1
ATOM 1430 C C . GLU A 1 190 ? -6.482 6.552 -19.190 1.00 83.81 190 GLU A C 1
ATOM 1432 O O . GLU A 1 190 ? -5.711 7.446 -19.531 1.00 83.81 190 GLU A O 1
ATOM 1437 N N . VAL A 1 191 ? -7.686 6.392 -19.733 1.00 81.44 191 VAL A N 1
ATOM 1438 C CA . VAL A 1 191 ? -8.332 7.358 -20.618 1.00 81.44 191 VAL A CA 1
ATOM 1439 C C . VAL A 1 191 ? -9.439 8.064 -19.850 1.00 81.44 191 VAL A C 1
ATOM 1441 O O . VAL A 1 191 ? -10.326 7.412 -19.289 1.00 81.44 191 VAL A O 1
ATOM 1444 N N . ARG A 1 192 ? -9.385 9.398 -19.857 1.00 85.81 192 ARG A N 1
ATOM 1445 C CA . ARG A 1 192 ? -10.420 10.294 -19.329 1.00 85.81 192 ARG A CA 1
ATOM 1446 C C . ARG A 1 192 ? -11.041 11.090 -20.455 1.00 85.81 192 ARG A C 1
ATOM 1448 O O . ARG A 1 192 ? -10.314 11.728 -21.209 1.00 85.81 192 ARG A O 1
ATOM 1455 N N . TRP A 1 193 ? -12.366 11.129 -20.508 1.00 85.94 193 TRP A N 1
ATOM 1456 C CA . TRP A 1 193 ? -13.087 11.999 -21.431 1.00 85.94 193 TRP A CA 1
ATOM 1457 C C . TRP A 1 193 ? -13.361 13.347 -20.766 1.00 85.94 193 TRP A C 1
ATOM 1459 O O . TRP A 1 193 ? -13.933 13.416 -19.681 1.00 85.94 193 TRP A O 1
ATOM 1469 N N . LEU A 1 194 ? -12.967 14.440 -21.417 1.00 85.50 194 LEU A N 1
ATOM 1470 C CA . LEU A 1 194 ? -13.161 15.792 -20.886 1.00 85.50 194 LEU A CA 1
ATOM 1471 C C . LEU A 1 194 ? -14.639 16.203 -20.884 1.00 85.50 194 LEU A C 1
ATOM 1473 O O . LEU A 1 194 ? -15.062 16.963 -20.014 1.00 85.50 194 LEU A O 1
ATOM 1477 N N . GLY A 1 195 ? -15.430 15.673 -21.823 1.00 87.88 195 GLY A N 1
ATOM 1478 C CA . GLY A 1 195 ? -16.880 15.879 -21.885 1.00 87.88 195 GLY A CA 1
ATOM 1479 C C . GLY A 1 195 ? -17.683 15.061 -20.864 1.00 87.88 195 GLY A C 1
ATOM 1480 O O . GLY A 1 195 ? -18.818 15.425 -20.560 1.00 87.88 195 GLY A O 1
ATOM 1481 N N . ASP A 1 196 ? -17.100 13.994 -20.310 1.00 87.88 196 ASP A N 1
ATOM 1482 C CA . ASP A 1 196 ? -17.701 13.169 -19.258 1.00 87.88 196 ASP A CA 1
ATOM 1483 C C . ASP A 1 196 ? -16.619 12.708 -18.263 1.00 87.88 196 ASP A C 1
ATOM 1485 O O . ASP A 1 196 ? -16.065 11.614 -18.399 1.00 87.88 196 ASP A O 1
ATOM 1489 N N . PRO A 1 197 ? -16.315 13.525 -17.237 1.00 79.94 197 PRO A N 1
ATOM 1490 C CA . PRO A 1 197 ? -15.227 13.254 -16.296 1.00 79.94 197 PRO A CA 1
ATOM 1491 C C . PRO A 1 197 ? -15.396 11.968 -15.475 1.00 79.94 197 PRO A C 1
ATOM 1493 O O . PRO A 1 197 ? -14.433 11.506 -14.865 1.00 79.94 197 PRO A O 1
ATOM 1496 N N . ASN A 1 198 ? -16.609 1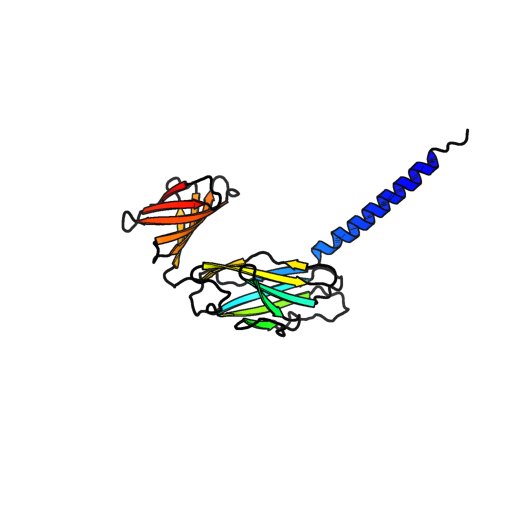1.406 -15.422 1.00 83.94 198 ASN A N 1
ATOM 1497 C CA . ASN A 1 198 ? -16.879 10.147 -14.725 1.00 83.94 198 ASN A CA 1
ATOM 1498 C C . ASN A 1 198 ? -16.613 8.929 -15.619 1.00 83.94 198 ASN A C 1
ATOM 1500 O O . ASN A 1 198 ? -16.515 7.803 -15.124 1.00 83.94 198 ASN A O 1
ATOM 1504 N N . MET A 1 199 ? -16.502 9.132 -16.934 1.00 81.44 199 MET A N 1
ATOM 1505 C CA . MET A 1 199 ? -16.108 8.093 -17.865 1.00 81.44 199 MET A CA 1
ATOM 1506 C C . MET A 1 199 ? -14.593 7.927 -17.798 1.00 81.44 199 MET A C 1
ATOM 1508 O O . MET A 1 199 ? -13.826 8.645 -18.429 1.00 81.44 199 MET A O 1
ATOM 1512 N N . ILE A 1 200 ? -14.172 6.957 -16.994 1.00 78.81 200 ILE A N 1
ATOM 1513 C CA . ILE A 1 200 ? -12.780 6.540 -16.871 1.00 78.81 200 ILE A CA 1
ATOM 1514 C C . ILE A 1 200 ? -12.657 5.122 -17.424 1.00 78.81 200 ILE A C 1
ATOM 1516 O O . ILE A 1 200 ? -13.498 4.253 -17.151 1.00 78.81 200 ILE A O 1
ATOM 1520 N N . ARG A 1 201 ? -11.624 4.877 -18.232 1.00 80.75 201 ARG A N 1
ATOM 1521 C CA . ARG A 1 201 ? -11.295 3.541 -18.745 1.00 80.75 201 ARG A CA 1
ATOM 1522 C C . ARG A 1 201 ? -9.814 3.265 -18.553 1.00 80.75 201 ARG A C 1
ATOM 1524 O O . ARG A 1 201 ? -8.991 4.108 -18.869 1.00 80.75 201 ARG A O 1
ATOM 1531 N N . VAL A 1 202 ? -9.481 2.071 -18.073 1.00 76.12 202 VAL A N 1
ATOM 1532 C CA . VAL A 1 202 ? -8.093 1.608 -17.932 1.00 76.12 202 VAL A CA 1
ATOM 1533 C C . VAL A 1 202 ? -7.829 0.551 -18.993 1.00 76.12 202 VAL A C 1
ATOM 1535 O O . VAL A 1 202 ? -8.650 -0.351 -19.202 1.00 76.12 202 VAL A O 1
ATOM 1538 N N . GLY A 1 203 ? -6.710 0.682 -19.693 1.00 79.12 203 GLY A N 1
ATOM 1539 C CA . GLY A 1 203 ? -6.356 -0.210 -20.785 1.00 79.12 203 GLY A CA 1
ATOM 1540 C C . GLY A 1 203 ? -4.857 -0.353 -20.978 1.00 79.12 203 GLY A C 1
ATOM 1541 O O . GLY A 1 203 ? -4.059 0.411 -20.432 1.00 79.12 203 GLY A O 1
ATOM 1542 N N . ALA A 1 204 ? -4.501 -1.358 -21.770 1.00 75.56 204 ALA A N 1
ATOM 1543 C CA . ALA A 1 204 ? -3.143 -1.609 -22.220 1.00 75.56 204 ALA A CA 1
ATOM 1544 C C . ALA A 1 204 ? -3.116 -1.620 -23.748 1.00 75.56 204 ALA A C 1
ATOM 1546 O O . ALA A 1 204 ? -4.044 -2.115 -24.387 1.00 75.56 204 ALA A O 1
ATOM 1547 N N . GLY A 1 205 ? -2.074 -1.065 -24.349 1.00 76.12 205 GLY A N 1
ATOM 1548 C CA . GLY A 1 205 ? -1.994 -0.903 -25.788 1.00 76.12 205 GLY A CA 1
ATOM 1549 C C . GLY A 1 205 ? -0.585 -0.939 -26.337 1.00 76.12 205 GLY A C 1
ATOM 1550 O O . GLY A 1 205 ? 0.375 -0.778 -25.597 1.00 76.12 205 GLY A O 1
ATOM 1551 N N . ASN A 1 206 ? -0.463 -1.146 -27.645 1.00 77.75 206 ASN A N 1
ATOM 1552 C CA . ASN A 1 206 ? 0.822 -1.072 -28.337 1.00 77.75 206 ASN A CA 1
ATOM 1553 C C . ASN A 1 206 ? 0.929 0.267 -29.065 1.00 77.75 206 ASN A C 1
ATOM 1555 O O . ASN A 1 206 ? 0.009 0.649 -29.799 1.00 77.75 206 ASN A O 1
ATOM 1559 N N . TYR A 1 207 ? 2.054 0.954 -28.882 1.00 76.25 207 TYR A N 1
ATOM 1560 C CA . TYR A 1 207 ? 2.420 2.123 -29.668 1.00 76.25 207 TYR A CA 1
ATOM 1561 C C . TYR A 1 207 ? 3.157 1.706 -30.927 1.00 76.25 207 TYR A C 1
ATOM 1563 O O . TYR A 1 207 ? 4.159 0.994 -30.884 1.00 76.25 207 TYR A O 1
ATOM 1571 N N . LEU A 1 208 ? 2.690 2.205 -32.059 1.00 80.62 208 LEU A N 1
ATOM 1572 C CA . LEU A 1 208 ? 3.335 2.036 -33.348 1.00 80.62 208 LEU A CA 1
ATOM 1573 C C . LEU A 1 208 ? 3.771 3.422 -33.831 1.00 80.62 208 LEU A C 1
ATOM 1575 O O . LEU A 1 208 ? 2.949 4.142 -34.404 1.00 80.62 208 LEU A O 1
ATOM 1579 N N . PRO A 1 209 ? 5.027 3.836 -33.578 1.00 72.81 209 PRO A N 1
ATOM 1580 C CA . PRO A 1 209 ? 5.513 5.131 -34.034 1.00 72.81 209 PRO A CA 1
ATOM 1581 C C . PRO A 1 209 ? 5.493 5.189 -35.563 1.00 72.81 209 PRO A C 1
ATOM 1583 O O . PRO A 1 209 ? 5.993 4.293 -36.244 1.00 72.81 209 PRO A O 1
ATOM 1586 N N . THR A 1 210 ? 4.931 6.263 -36.109 1.00 79.62 210 THR A N 1
ATOM 1587 C CA . THR A 1 210 ? 4.937 6.554 -37.551 1.00 79.62 210 THR A CA 1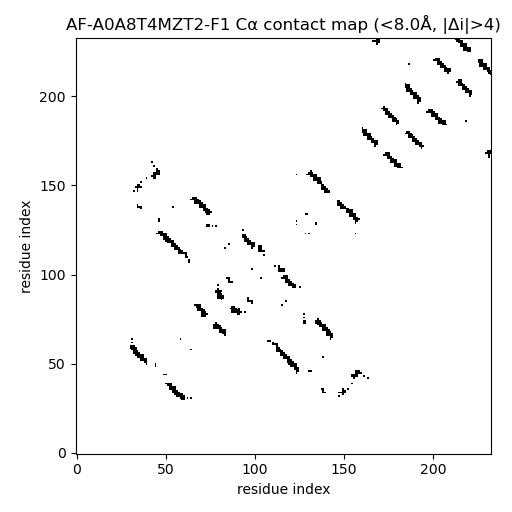
ATOM 1588 C C . THR A 1 210 ? 5.963 7.627 -37.908 1.00 79.62 210 THR A C 1
ATOM 1590 O O . THR A 1 210 ? 6.353 7.740 -39.068 1.00 79.62 210 THR A O 1
ATOM 1593 N N . SER A 1 211 ? 6.416 8.413 -36.925 1.00 76.19 211 SER A N 1
ATOM 1594 C CA . SER A 1 211 ? 7.482 9.408 -37.066 1.00 76.19 211 SER A CA 1
ATOM 1595 C C . SER A 1 211 ? 8.208 9.654 -35.732 1.00 76.19 211 SER A C 1
ATOM 1597 O O . SER A 1 211 ? 7.922 9.003 -34.729 1.00 76.19 211 SER A O 1
ATOM 1599 N N . SER A 1 212 ? 9.146 10.610 -35.706 1.00 68.06 212 SER A N 1
ATOM 1600 C CA . SER A 1 212 ? 9.818 11.057 -34.474 1.00 68.06 212 SER A CA 1
ATOM 1601 C C . SER A 1 212 ? 8.893 11.774 -33.488 1.00 68.06 212 SER A C 1
ATOM 1603 O O . SER A 1 212 ? 9.270 11.950 -32.335 1.00 68.06 212 SER A O 1
ATOM 1605 N N . THR A 1 213 ? 7.730 12.237 -33.945 1.00 66.12 213 THR A N 1
ATOM 1606 C CA . THR A 1 213 ? 6.785 13.018 -33.137 1.00 66.12 213 THR A CA 1
ATOM 1607 C C . THR A 1 213 ? 5.374 12.450 -33.161 1.00 66.12 213 THR A C 1
ATOM 1609 O O . THR A 1 213 ? 4.540 13.016 -32.492 1.00 66.12 213 THR A O 1
ATOM 1612 N N . SER A 1 214 ? 5.082 11.371 -33.895 1.00 70.44 214 SER A N 1
ATOM 1613 C CA . SER A 1 214 ? 3.712 10.852 -34.039 1.00 70.44 214 SER A CA 1
ATOM 1614 C C . SER A 1 214 ? 3.657 9.330 -34.159 1.00 70.44 214 SER A C 1
ATOM 1616 O O . SER A 1 214 ? 4.641 8.685 -34.548 1.00 70.44 214 SER A O 1
ATOM 1618 N N . GLY A 1 215 ? 2.488 8.751 -33.879 1.00 75.06 215 GLY A N 1
ATOM 1619 C CA . GLY A 1 215 ? 2.265 7.313 -33.976 1.00 75.06 215 GLY A CA 1
ATOM 1620 C C . GLY A 1 215 ? 0.801 6.906 -33.873 1.00 75.06 215 GLY A C 1
ATOM 1621 O O . GLY A 1 215 ? -0.121 7.712 -33.891 1.00 75.06 215 GLY A O 1
ATOM 1622 N N . SER A 1 216 ? 0.563 5.604 -33.804 1.00 74.44 216 SER A N 1
ATOM 1623 C CA . SER A 1 216 ? -0.766 5.043 -33.554 1.00 74.44 216 SER A CA 1
ATOM 1624 C C . SER A 1 216 ? -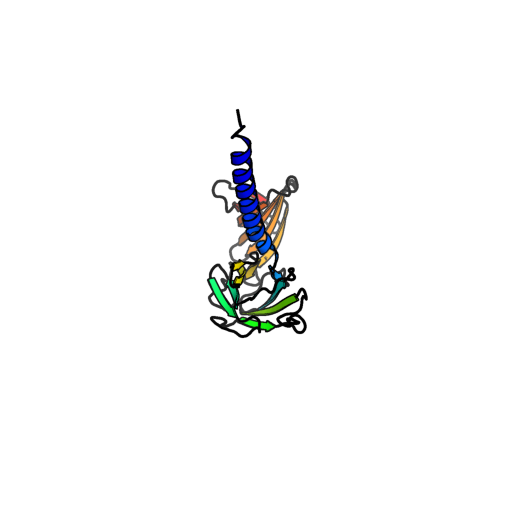0.749 4.261 -32.253 1.00 74.44 216 SER A C 1
ATOM 1626 O O . SER A 1 216 ? 0.160 3.461 -32.030 1.00 74.44 216 SER A O 1
ATOM 1628 N N . LEU A 1 217 ? -1.755 4.478 -31.405 1.00 72.56 217 LEU A N 1
ATOM 1629 C CA . LEU A 1 217 ? -1.911 3.770 -30.144 1.00 72.56 217 LEU A CA 1
ATOM 1630 C C . LEU A 1 217 ? -3.183 2.918 -30.180 1.00 72.56 217 LEU A C 1
ATOM 1632 O O . LEU A 1 217 ? -4.305 3.423 -30.207 1.00 72.56 217 LEU A O 1
ATOM 1636 N N . PHE A 1 218 ? -3.002 1.601 -30.155 1.00 73.56 218 PHE A N 1
ATOM 1637 C CA . PHE A 1 218 ? -4.111 0.654 -30.067 1.00 73.56 218 PHE A CA 1
ATOM 1638 C C . PHE A 1 218 ? -4.310 0.259 -28.612 1.00 73.56 218 PHE A C 1
ATOM 1640 O O . PHE A 1 218 ? -3.530 -0.546 -28.114 1.00 73.56 218 PHE A O 1
ATOM 1647 N N . VAL A 1 219 ? -5.325 0.809 -27.935 1.00 68.12 219 VAL A N 1
ATOM 1648 C CA . VAL A 1 219 ? -5.615 0.492 -26.527 1.00 68.12 219 VAL A CA 1
ATOM 1649 C C . VAL A 1 219 ? -6.719 -0.558 -26.438 1.00 68.12 219 VAL 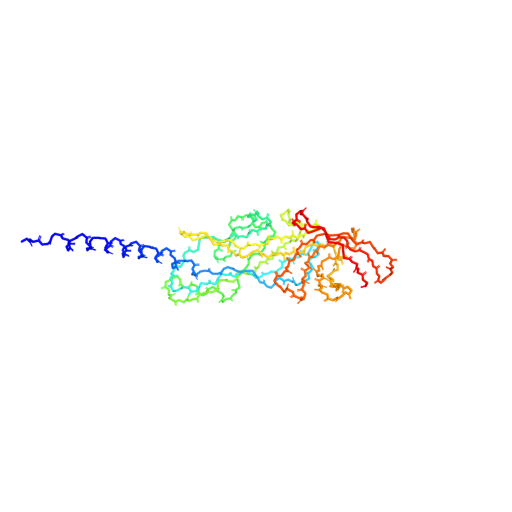A C 1
ATOM 1651 O O . VAL A 1 219 ? -7.844 -0.354 -26.896 1.00 68.12 219 VAL A O 1
ATOM 1654 N N . HIS A 1 220 ? -6.406 -1.675 -25.790 1.00 72.12 220 HIS A N 1
ATOM 1655 C CA . HIS A 1 220 ? -7.375 -2.665 -25.347 1.00 72.12 220 HIS A CA 1
ATOM 1656 C C . HIS A 1 220 ? -7.776 -2.349 -23.908 1.00 72.12 220 HIS A C 1
ATOM 1658 O O . HIS A 1 220 ? -6.964 -2.433 -22.982 1.00 72.12 220 HIS A O 1
ATOM 1664 N N . PHE A 1 221 ? -9.033 -1.963 -23.707 1.00 73.25 221 PHE A N 1
ATOM 1665 C CA . PHE A 1 221 ? -9.558 -1.748 -22.366 1.00 73.25 221 PHE A CA 1
ATOM 1666 C C . PHE A 1 221 ? -9.854 -3.081 -21.682 1.00 73.25 221 PHE A C 1
ATOM 1668 O O . PHE A 1 221 ? -10.219 -4.064 -22.323 1.00 73.25 221 PHE A O 1
ATOM 1675 N N . ILE A 1 222 ? -9.732 -3.102 -20.353 1.00 53.03 222 ILE A N 1
ATOM 1676 C CA . ILE A 1 222 ? -9.917 -4.309 -19.525 1.00 53.03 222 ILE A CA 1
ATOM 1677 C C . ILE A 1 222 ? -11.360 -4.866 -19.616 1.00 53.03 222 ILE A C 1
ATOM 1679 O O . ILE A 1 222 ? -11.620 -5.999 -19.214 1.00 53.03 222 ILE A O 1
ATOM 1683 N N . ASN A 1 223 ? -12.302 -4.119 -20.208 1.00 56.31 223 ASN A N 1
ATOM 1684 C CA . ASN A 1 223 ? -13.645 -4.605 -20.517 1.00 56.31 223 ASN A CA 1
ATOM 1685 C C . ASN A 1 223 ? -13.704 -5.174 -21.960 1.00 56.31 223 ASN A C 1
ATOM 1687 O O . ASN A 1 223 ? -13.570 -4.411 -22.918 1.00 56.31 223 ASN A O 1
ATOM 1691 N N . PRO A 1 224 ? -13.917 -6.492 -22.154 1.00 46.75 224 PRO A N 1
ATOM 1692 C CA . PRO A 1 224 ? -13.564 -7.215 -23.387 1.00 46.75 224 PRO A CA 1
ATOM 1693 C C . PRO A 1 224 ? -14.428 -6.940 -24.632 1.00 46.75 224 PRO A C 1
ATOM 1695 O O . PRO A 1 224 ? -14.224 -7.592 -25.654 1.00 46.75 224 PRO A O 1
ATOM 1698 N N . GLN A 1 225 ? -15.403 -6.028 -24.579 1.00 51.06 225 GLN A N 1
ATOM 1699 C CA . GLN A 1 225 ? -16.320 -5.767 -25.704 1.00 51.06 225 GLN A CA 1
ATOM 1700 C C . GLN A 1 225 ? -16.009 -4.483 -26.490 1.00 51.06 225 GLN A C 1
ATOM 1702 O O . GLN A 1 225 ? -16.645 -4.243 -27.513 1.00 51.06 225 GLN A O 1
ATOM 1707 N N . GLU A 1 226 ? -15.029 -3.678 -26.069 1.00 53.28 226 GLU A N 1
ATOM 1708 C CA . GLU A 1 226 ? -14.738 -2.381 -26.692 1.00 53.28 226 GLU A CA 1
ATOM 1709 C C . GLU A 1 226 ? -13.232 -2.237 -26.977 1.00 53.28 226 GLU A C 1
ATOM 1711 O O . GLU A 1 226 ? -12.403 -2.251 -26.068 1.00 53.28 226 GLU A O 1
ATOM 1716 N N . CYS A 1 227 ? -12.868 -2.101 -28.256 1.00 50.59 227 CYS A N 1
ATOM 1717 C CA . CYS A 1 227 ? -11.531 -1.686 -28.690 1.00 50.59 227 CYS A CA 1
ATOM 1718 C C . CYS A 1 227 ? -11.612 -0.244 -29.190 1.00 50.59 227 CYS A C 1
ATOM 1720 O O . CYS A 1 227 ? -12.465 0.061 -30.025 1.00 50.59 227 CYS A O 1
ATOM 1722 N N . LEU A 1 228 ? -10.715 0.622 -28.718 1.00 62.62 228 LEU A N 1
ATOM 1723 C CA . LEU A 1 228 ? -10.617 2.004 -29.178 1.00 62.62 228 LEU A CA 1
ATOM 1724 C C . LEU A 1 228 ? -9.269 2.204 -29.865 1.00 62.62 228 LEU A C 1
ATOM 1726 O O . LEU A 1 228 ? -8.210 1.985 -29.276 1.00 62.62 228 LEU A O 1
ATOM 1730 N N . LEU A 1 229 ? -9.322 2.619 -31.126 1.00 62.53 229 LEU A N 1
ATOM 1731 C CA . LEU A 1 229 ? -8.149 3.105 -31.834 1.00 62.53 229 LEU A CA 1
ATOM 1732 C C . LEU A 1 229 ? -7.985 4.588 -31.516 1.00 62.53 229 LEU A C 1
ATOM 1734 O O . LEU A 1 229 ? -8.844 5.390 -31.878 1.00 62.53 229 LEU A O 1
ATOM 1738 N N . LEU A 1 230 ? -6.881 4.937 -30.860 1.00 60.12 230 LEU A N 1
ATOM 1739 C CA . LEU A 1 230 ? -6.490 6.320 -30.632 1.00 60.12 230 LEU A CA 1
ATOM 1740 C C . LEU A 1 230 ? -5.392 6.682 -31.637 1.00 60.12 230 LEU A C 1
ATOM 1742 O O . LEU A 1 230 ? -4.324 6.065 -31.678 1.00 60.12 230 LEU A O 1
ATOM 1746 N N . LEU A 1 231 ? -5.665 7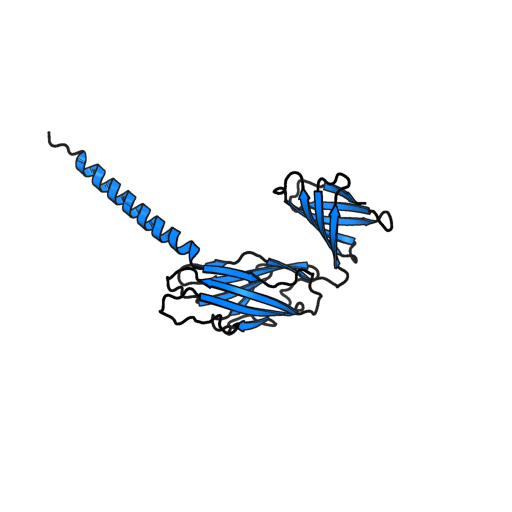.681 -32.473 1.00 58.75 231 LEU A N 1
ATOM 1747 C CA . LEU A 1 231 ? -4.641 8.315 -33.299 1.00 58.75 231 LEU A CA 1
ATOM 1748 C C . LEU A 1 231 ? -3.977 9.399 -32.451 1.00 58.75 231 LEU A C 1
ATOM 1750 O O . LEU A 1 231 ? -4.673 10.263 -31.917 1.00 58.75 231 LEU A O 1
ATOM 1754 N N . VAL A 1 232 ? -2.656 9.312 -32.298 1.00 59.53 232 VAL A N 1
ATOM 1755 C CA . VAL A 1 232 ? -1.878 10.196 -31.427 1.00 59.53 232 VAL A CA 1
ATOM 1756 C C . VAL A 1 232 ? -0.860 10.956 -32.276 1.00 59.53 232 VAL A C 1
ATOM 1758 O O . VAL A 1 232 ? -0.003 10.351 -32.926 1.00 59.53 232 VAL A O 1
ATOM 1761 N N . GLU A 1 233 ? -0.955 12.282 -32.259 1.00 56.16 233 GLU A N 1
ATOM 1762 C CA . GLU A 1 233 ? 0.057 13.194 -32.809 1.00 56.16 233 GLU A CA 1
ATOM 1763 C C . GLU A 1 233 ? 0.893 13.848 -31.712 1.00 56.16 233 GLU A C 1
ATOM 1765 O O . GLU A 1 233 ? 0.396 13.991 -30.571 1.00 56.16 233 GLU A O 1
#

Nearest PDB structures (foldseek):
  5w6d-assembly1_D  TM=4.343E-01  e=2.086E-03  Homo sapiens
  6de7-assembly1_D  TM=4.749E-01  e=2.604E-02  Homo sapiens
  2wza-assembly1_A  TM=4.390E-01  e=3.214E-02  Streptococcus gordonii
  7l0o-assembly2_B  TM=3.888E-01  e=3.570E-02  Streptococcus gordonii
  8sm1-assembly1_G  TM=2.614E-01  e=2.134E-01  Human herpesvirus 4 strain B95-8

Solvent-accessible surface area (backbone atoms only — not comparable to full-atom values): 13030 Å² total; per-residue (Å²): 134,86,79,72,71,69,64,60,60,55,56,54,52,52,52,53,52,53,51,50,52,55,50,50,62,64,57,63,67,75,68,35,64,47,49,47,76,45,74,60,72,95,62,71,41,43,77,76,37,71,50,54,33,36,40,35,42,39,33,74,37,78,64,90,75,61,71,68,40,38,32,41,27,38,68,92,38,79,45,25,31,25,36,90,82,37,49,79,73,44,64,44,80,68,46,50,60,39,60,43,86,86,26,72,75,73,58,91,91,58,83,61,66,41,41,46,38,32,42,38,37,34,48,43,75,38,91,76,45,52,73,75,30,76,35,39,35,30,49,35,38,34,43,93,86,50,78,47,69,25,69,76,46,80,42,49,27,30,61,91,64,50,42,79,48,75,45,55,36,87,87,61,48,33,38,39,39,33,38,35,34,67,90,78,35,32,34,43,36,38,38,38,28,71,89,42,79,84,51,68,46,52,30,43,26,48,54,46,73,77,53,99,73,31,33,39,36,45,35,44,35,82,57,92,88,53,77,50,82,44,63,38,106

pLDDT: mean 81.13, std 14.42, range [42.28, 98.44]

Secondary structure (DSSP, 8-state):
----THHHHHHHHHHHHHHHHHHHHHHHGGGSEEEEEE---SSPBPTT-EEEEEEEEEE-SSS---EEEEEEEETTEEEEEE-TTS-EEE--TTEEEEEPTTT----TTS---EEEEEEEEEETTSTTS-TTEEEEEEEEEEESS-EEEPPPEEEEE--TTEEEEEEE-TTSSEEEEEEEETTTTEEEEEEEESS-TT-EEEEEEEEEESSSS-EEEEEEESSTT-EEEEEE-

Radius of gyration: 25.39 Å; Cα contacts (8 Å, |Δi|>4): 483; chains: 1; bounding box: 84×30×66 Å

Foldseek 3Di:
DPDPPVPVVVVVVVVVVVVVVVVCVVVVVPPQKAKDKDDFDPDAAEAQDKTKIKIKIWGPDLDQWDWAWKFKDKPNRGQFIAGLCQHTDDRCVQKHKDWDPPQPPDPPPDRDGGMTMIIIMGHCNDPSRDPQDWMWIKMWIDTPPDIDIHDTDIHGYYHPQKDFDWFAFPVNQKIWTFIQNPVQQKTWTWIAGPVDRVDIFTWMWHWAAPDPQFTKTWTDTPPHPDTDTGGTD

Sequence (233 aa):
MKSRYGKLNGALGLGVIAFVVVLLVFIGMAGALNLGLYEFKTTSYTVGETIDFLAGINITSNEGVSIQEISLEVNQEIVCVFAVSGEELKGCDGIEISVVPNSANFIYGNEVSGHLVYNISIDTLQPYVNAPSHNNFRLITQTLTQTLNSSFYPILIGDSASLNFSMGTYDGEAIFSGIFDNSTLTFIGEVRWLGDPNMIRVGAGNYLPTSSTSGSLFVHFINPQECLLLLVE

Mean predicted aligned error: 13.05 Å